Protein AF-A0A9D1TTA1-F1 (afdb_monomer_lite)

Sequence (217 aa):
MSKKSLHRSDCAESFVNSGFMFLYMLIFSVLGFFFMFGNLNPWIELFIGIAFTVPIMILYFHAGGEEGAREFKRLNGITVEQAKTGCKKAPNPFKGIIYVLPYLLLSLLMSALCWAVDNQIFKVFLLVVFMPAAILGQATGLIVYPQEVVYDKGLETEYTVIEGTTSGLNVFIVVAVFAIIACMVFMIAYIRKIRQSKDTFNSFMTEIVMNDKFRNK

pLDDT: mean 76.21, std 14.66, range [31.33, 93.88]

Secondary structure (DSSP, 8-state):
---------HHHHHHHHHHHHHHHHHHHHHHHHHHHTS---HHHHHHHHHHHHHHHHHHHHHHHHHHHHHHHHHH----HHHHTT--SS---TTHHHHHHHHHHHHHHHHHHHHHHH--HHHHHHHHHHTHHHHHHHHHTTS-----EEEEETTTTEEEEE--S---HHHHHHHHHHHHHHHHHHHHHHHHHHHHHHHHHHHHHHHHHHHHHHHHT-

Structure (mmCIF, N/CA/C/O backbone):
data_AF-A0A9D1TTA1-F1
#
_entry.id   AF-A0A9D1TTA1-F1
#
loop_
_atom_site.group_PDB
_atom_site.id
_atom_site.type_symbol
_atom_site.label_atom_id
_atom_site.label_alt_id
_atom_site.label_comp_id
_atom_site.label_asym_id
_atom_site.label_entity_id
_atom_site.label_seq_id
_atom_site.pdbx_PDB_ins_code
_atom_site.Cartn_x
_atom_site.Cartn_y
_atom_site.Cartn_z
_atom_site.occupancy
_atom_site.B_iso_or_equiv
_atom_site.auth_seq_id
_atom_site.auth_comp_id
_atom_site.auth_asym_id
_atom_site.auth_atom_id
_atom_site.pdbx_PDB_model_num
ATOM 1 N N . MET A 1 1 ? -41.343 -3.351 9.876 1.00 31.72 1 MET A N 1
ATOM 2 C CA . MET A 1 1 ? -40.408 -3.856 8.845 1.00 31.72 1 MET A CA 1
ATOM 3 C C . MET A 1 1 ? -39.001 -3.386 9.179 1.00 31.72 1 MET A C 1
ATOM 5 O O . MET A 1 1 ? -38.701 -2.209 9.032 1.00 31.72 1 MET A O 1
ATOM 9 N N . SER A 1 2 ? -38.170 -4.283 9.711 1.00 31.88 2 SER A N 1
ATOM 10 C CA . SER A 1 2 ? -36.759 -4.004 9.990 1.00 31.88 2 SER A CA 1
ATOM 11 C C . SER A 1 2 ? -36.031 -3.809 8.660 1.00 31.88 2 SER A C 1
ATOM 13 O O . SER A 1 2 ? -35.973 -4.739 7.853 1.00 31.88 2 SER A O 1
ATOM 15 N N . LYS A 1 3 ? -35.518 -2.599 8.405 1.00 31.33 3 LYS A N 1
ATOM 16 C CA . LYS A 1 3 ? -34.544 -2.363 7.336 1.00 31.33 3 LYS A CA 1
ATOM 17 C C . LYS A 1 3 ? -33.315 -3.205 7.681 1.00 31.33 3 LYS A C 1
ATOM 19 O O . LYS A 1 3 ? -32.463 -2.758 8.444 1.00 31.33 3 LYS A O 1
ATOM 24 N N . LYS A 1 4 ? -33.238 -4.432 7.156 1.00 33.38 4 LYS A N 1
ATOM 25 C CA . LYS A 1 4 ? -31.983 -5.184 7.094 1.00 33.38 4 LYS A CA 1
ATOM 26 C C . LYS A 1 4 ? -31.020 -4.291 6.322 1.00 33.38 4 LYS A C 1
ATOM 28 O O . LYS A 1 4 ? -31.162 -4.149 5.109 1.00 33.38 4 LYS A O 1
ATOM 33 N N . SER A 1 5 ? -30.100 -3.631 7.024 1.00 37.44 5 SER A N 1
ATOM 34 C CA . SER A 1 5 ? -28.925 -3.071 6.376 1.00 37.44 5 SER A CA 1
ATOM 35 C C . SER A 1 5 ? -28.322 -4.220 5.580 1.00 37.44 5 SER A C 1
ATOM 37 O O . SER A 1 5 ? -28.098 -5.304 6.122 1.00 37.44 5 SER A O 1
ATOM 39 N N . LEU A 1 6 ? -28.197 -4.034 4.267 1.00 38.97 6 LEU A N 1
ATOM 40 C CA . LEU A 1 6 ? -27.612 -5.017 3.368 1.00 38.97 6 LEU A CA 1
ATOM 41 C C . LEU A 1 6 ? -26.125 -5.107 3.739 1.00 38.97 6 LEU A C 1
ATOM 43 O O . LEU A 1 6 ? -25.283 -4.395 3.200 1.00 38.97 6 LEU A O 1
ATOM 47 N N . HIS A 1 7 ? -25.825 -5.860 4.792 1.00 49.78 7 HIS A N 1
ATOM 48 C CA . HIS A 1 7 ? -24.496 -5.918 5.368 1.00 49.78 7 HIS A CA 1
ATOM 49 C C . HIS A 1 7 ? -23.665 -6.817 4.458 1.00 49.78 7 HIS A C 1
ATOM 51 O O . HIS A 1 7 ? -23.928 -8.016 4.356 1.00 49.78 7 HIS A O 1
ATOM 57 N N . ARG A 1 8 ? -22.699 -6.228 3.745 1.00 57.66 8 ARG A N 1
ATOM 58 C CA . ARG A 1 8 ? -21.711 -6.995 2.982 1.00 57.66 8 ARG A CA 1
ATOM 59 C C . ARG A 1 8 ? -20.908 -7.872 3.948 1.00 57.66 8 ARG A C 1
ATOM 61 O O . ARG A 1 8 ? -20.697 -7.494 5.101 1.00 57.66 8 ARG A O 1
ATOM 68 N N . SER A 1 9 ? -20.522 -9.059 3.483 1.00 70.50 9 SER A N 1
ATOM 69 C CA . SER A 1 9 ? -19.646 -9.964 4.227 1.00 70.50 9 SER A CA 1
ATOM 70 C C . SER A 1 9 ? -18.250 -9.351 4.373 1.00 70.50 9 SER A C 1
ATOM 72 O O . SER A 1 9 ? -17.808 -8.616 3.491 1.00 70.50 9 SER A O 1
ATOM 74 N N . ASP A 1 10 ? -17.533 -9.699 5.446 1.00 69.62 10 ASP A N 1
ATOM 75 C CA . ASP A 1 10 ? -16.165 -9.218 5.724 1.00 69.62 10 ASP A CA 1
ATOM 76 C C . ASP A 1 10 ? -15.209 -9.464 4.530 1.00 69.62 10 ASP A C 1
ATOM 78 O O . ASP A 1 10 ? -14.302 -8.678 4.268 1.00 69.62 10 ASP A O 1
ATOM 82 N N . CYS A 1 11 ? -15.465 -10.520 3.748 1.00 73.56 11 CYS A N 1
ATOM 83 C CA . CYS A 1 11 ? -14.758 -10.822 2.502 1.00 73.56 11 CYS A CA 1
ATOM 84 C C . CYS A 1 11 ? -15.067 -9.807 1.385 1.00 73.56 11 CYS A C 1
ATOM 86 O O . CYS A 1 11 ? -14.156 -9.274 0.756 1.00 73.56 11 CYS A O 1
ATOM 88 N N . ALA A 1 12 ? -16.343 -9.483 1.160 1.00 76.62 12 ALA A N 1
ATOM 89 C CA . ALA A 1 12 ? -16.732 -8.503 0.148 1.00 76.62 12 ALA A CA 1
ATOM 90 C C . ALA A 1 12 ? -16.223 -7.090 0.486 1.00 76.62 12 ALA A C 1
ATOM 92 O O . ALA A 1 12 ? -15.853 -6.344 -0.415 1.00 76.62 12 ALA A O 1
ATOM 93 N N . GLU A 1 13 ? -16.173 -6.723 1.769 1.00 78.69 13 GLU A N 1
ATOM 94 C CA . GLU A 1 13 ? -15.603 -5.441 2.212 1.00 78.69 13 GLU A CA 1
ATOM 95 C C . GLU A 1 13 ? -14.084 -5.386 2.005 1.00 78.69 13 GLU A C 1
ATOM 97 O O . GLU A 1 13 ? -13.565 -4.371 1.546 1.00 78.69 13 GLU A O 1
ATOM 102 N N . SER A 1 14 ? -13.380 -6.497 2.233 1.00 79.06 14 SER A N 1
ATOM 103 C CA . SER A 1 14 ? -11.949 -6.618 1.932 1.00 79.06 14 SER A CA 1
ATOM 104 C C . SER A 1 14 ? -11.632 -6.402 0.444 1.00 79.06 14 SER A C 1
ATOM 106 O O . SER A 1 14 ? -10.755 -5.601 0.110 1.00 79.06 14 SER A O 1
ATOM 108 N N . PHE A 1 15 ? -12.396 -7.023 -0.463 1.00 84.44 15 PHE A N 1
ATOM 109 C CA . PHE A 1 15 ? -12.229 -6.805 -1.906 1.00 84.44 15 PHE A CA 1
ATOM 110 C C . PHE A 1 15 ? -12.517 -5.366 -2.328 1.00 84.44 15 PHE A C 1
ATOM 112 O O . PHE A 1 15 ? -11.812 -4.823 -3.175 1.00 84.44 15 PHE A O 1
ATOM 119 N N . VAL A 1 16 ? -13.531 -4.735 -1.736 1.00 84.25 16 VAL A N 1
ATOM 120 C CA . VAL A 1 16 ? -13.884 -3.344 -2.040 1.00 84.25 16 VAL A CA 1
ATOM 121 C C . VAL A 1 16 ? -12.776 -2.394 -1.593 1.00 84.25 16 VAL A C 1
ATOM 123 O O . VAL A 1 16 ? -12.360 -1.549 -2.379 1.00 84.25 16 VAL A O 1
ATOM 126 N N . ASN A 1 17 ? -12.243 -2.566 -0.382 1.00 84.06 17 ASN A N 1
ATOM 127 C CA . ASN A 1 17 ? -11.160 -1.723 0.125 1.00 84.06 17 ASN A CA 1
ATOM 128 C C . ASN A 1 17 ? -9.869 -1.906 -0.666 1.00 84.06 17 ASN A C 1
ATOM 130 O O . ASN A 1 17 ? -9.252 -0.923 -1.071 1.00 84.06 17 ASN A O 1
ATOM 134 N N . SER A 1 18 ? -9.508 -3.149 -0.978 1.00 83.94 18 SER A N 1
ATOM 135 C CA . SER A 1 18 ? -8.372 -3.430 -1.858 1.00 83.94 18 SER A CA 1
ATOM 136 C C . SER A 1 18 ? -8.578 -2.852 -3.266 1.00 83.94 18 SER A C 1
ATOM 138 O O . SER A 1 18 ? -7.644 -2.308 -3.852 1.00 83.94 18 SER A O 1
ATOM 140 N N . GLY A 1 19 ? -9.805 -2.904 -3.792 1.00 87.19 19 GLY A N 1
ATOM 141 C CA . GLY A 1 19 ? -10.175 -2.282 -5.063 1.00 87.19 19 GLY A CA 1
ATOM 142 C C . GLY A 1 19 ? -10.023 -0.761 -5.046 1.00 87.19 19 GLY A C 1
ATOM 143 O O . GLY A 1 19 ? -9.456 -0.201 -5.980 1.00 87.19 19 GLY A O 1
ATOM 144 N N . PHE A 1 20 ? -10.450 -0.090 -3.972 1.00 86.06 20 PHE A N 1
ATOM 145 C CA . PHE A 1 20 ? -10.231 1.349 -3.802 1.00 86.06 20 PHE A CA 1
ATOM 146 C C . PHE A 1 20 ? -8.746 1.703 -3.714 1.00 86.06 20 PHE A C 1
ATOM 148 O O . PHE A 1 20 ? -8.337 2.701 -4.301 1.00 86.06 20 PHE A O 1
ATOM 155 N N . MET A 1 21 ? -7.927 0.879 -3.050 1.00 88.62 21 MET A N 1
ATOM 156 C CA . MET A 1 21 ? -6.479 1.098 -3.017 1.00 88.62 21 MET A CA 1
ATOM 157 C C . MET A 1 21 ? -5.873 1.064 -4.426 1.00 88.62 21 MET A C 1
ATOM 159 O O . MET A 1 21 ? -5.188 2.004 -4.823 1.00 88.62 21 MET A O 1
ATOM 163 N N . PHE A 1 22 ? -6.203 0.050 -5.233 1.00 87.94 22 PHE A N 1
ATOM 164 C CA . PHE A 1 22 ? -5.776 0.007 -6.637 1.00 87.94 22 PHE A CA 1
ATOM 165 C C . PHE A 1 22 ? -6.314 1.178 -7.463 1.00 87.94 22 PHE A C 1
ATOM 167 O O . PHE A 1 22 ? -5.582 1.735 -8.278 1.00 87.94 22 PHE A O 1
ATOM 174 N N . LEU A 1 23 ? -7.570 1.574 -7.251 1.00 89.00 23 LEU A N 1
ATOM 175 C CA . LEU A 1 23 ? -8.180 2.685 -7.975 1.00 89.00 23 LEU A CA 1
ATOM 176 C C . LEU A 1 23 ? -7.449 4.004 -7.704 1.00 89.00 23 LEU A C 1
ATOM 178 O O . LEU A 1 23 ? -7.136 4.727 -8.647 1.00 89.00 23 LEU A O 1
ATOM 182 N N . TYR A 1 24 ? -7.145 4.306 -6.439 1.00 87.06 24 TYR A N 1
ATOM 183 C CA . TYR A 1 24 ? -6.370 5.497 -6.095 1.00 87.06 24 TYR A CA 1
ATOM 184 C C . TYR A 1 24 ? -4.985 5.447 -6.735 1.00 87.06 24 TYR A C 1
ATOM 186 O O . TYR A 1 24 ? -4.576 6.420 -7.363 1.00 87.06 24 TYR A O 1
ATOM 194 N N . MET A 1 25 ? -4.303 4.301 -6.676 1.00 87.88 25 MET A N 1
ATOM 195 C CA . MET A 1 25 ? -3.013 4.131 -7.342 1.00 87.88 25 MET A CA 1
ATOM 196 C C . MET A 1 25 ? -3.092 4.430 -8.847 1.00 87.88 25 MET A C 1
ATOM 198 O O . MET A 1 25 ? -2.256 5.162 -9.374 1.00 87.88 25 MET A O 1
ATOM 202 N N . LEU A 1 26 ? -4.128 3.936 -9.528 1.00 87.12 26 LEU A N 1
ATOM 203 C CA . LEU A 1 26 ? -4.339 4.142 -10.961 1.00 87.12 26 LEU A CA 1
ATOM 204 C C . LEU A 1 26 ? -4.610 5.619 -11.290 1.00 87.12 26 LEU A C 1
ATOM 206 O O . LEU A 1 26 ? -4.000 6.162 -12.208 1.00 87.12 26 LEU A O 1
ATOM 210 N N . ILE A 1 27 ? -5.456 6.301 -10.509 1.00 86.31 27 ILE A N 1
ATOM 211 C CA . ILE A 1 27 ? -5.759 7.732 -10.698 1.00 86.31 27 ILE A CA 1
ATOM 212 C C . ILE A 1 27 ? -4.478 8.573 -10.643 1.00 86.31 27 ILE A C 1
ATOM 214 O O . ILE A 1 27 ? -4.224 9.384 -11.533 1.00 86.31 27 ILE A O 1
ATOM 218 N N . PHE A 1 28 ? -3.647 8.360 -9.622 1.00 83.19 28 PHE A N 1
ATOM 219 C CA . PHE A 1 28 ? -2.387 9.092 -9.487 1.00 83.19 28 PHE A CA 1
ATOM 220 C C . PHE A 1 28 ? -1.328 8.637 -10.496 1.00 83.19 28 PHE A C 1
ATOM 222 O O . PHE A 1 28 ? -0.431 9.409 -10.831 1.00 83.19 28 PHE A O 1
ATOM 229 N N . SER A 1 29 ? -1.461 7.429 -11.042 1.00 83.81 29 SER A N 1
ATOM 230 C CA . SER A 1 29 ? -0.579 6.937 -12.096 1.00 83.81 29 SER A CA 1
ATOM 231 C C . SER A 1 29 ? -0.768 7.642 -13.431 1.00 83.81 29 SER A C 1
ATOM 233 O O . SER A 1 29 ? 0.219 7.982 -14.080 1.00 83.81 29 SER A O 1
ATOM 235 N N . VAL A 1 30 ? -2.011 7.954 -13.805 1.00 78.94 30 VAL A N 1
ATOM 236 C CA . VAL A 1 30 ? -2.296 8.756 -15.008 1.00 78.94 30 VAL A CA 1
ATOM 237 C C . VAL A 1 30 ? -1.645 10.138 -14.913 1.00 78.94 30 VAL A C 1
ATOM 239 O O . VAL A 1 30 ? -1.107 10.640 -15.896 1.00 78.94 30 VAL A O 1
ATOM 242 N N . LEU A 1 31 ? -1.646 10.741 -13.722 1.00 72.38 31 LEU A N 1
ATOM 243 C CA . LEU A 1 31 ? -1.011 12.040 -13.493 1.00 72.38 31 LEU A CA 1
ATOM 244 C C . LEU A 1 31 ? 0.523 11.953 -13.504 1.00 72.38 31 LEU A C 1
ATOM 246 O O . LEU A 1 31 ? 1.185 12.848 -14.024 1.00 72.38 31 LEU A O 1
ATOM 250 N N . GLY A 1 32 ? 1.085 10.875 -12.950 1.00 67.56 32 GLY A N 1
ATOM 251 C CA . GLY A 1 32 ? 2.529 10.647 -12.902 1.00 67.56 32 GLY A CA 1
ATOM 252 C C . GLY A 1 32 ? 3.151 10.303 -14.258 1.00 67.56 32 GLY A C 1
ATOM 253 O O . GLY A 1 32 ? 4.328 10.591 -14.464 1.00 67.56 32 GLY A O 1
ATOM 254 N N . PHE A 1 33 ? 2.375 9.737 -15.193 1.00 70.50 33 PHE A N 1
ATOM 255 C CA . PHE A 1 33 ? 2.843 9.310 -16.518 1.00 70.50 33 PHE A CA 1
ATOM 256 C C . PHE A 1 33 ? 3.605 10.408 -17.279 1.00 70.50 33 PHE A C 1
ATOM 258 O O . PHE A 1 33 ? 4.641 10.138 -17.882 1.00 70.50 33 PHE A O 1
ATOM 265 N N . PHE A 1 34 ? 3.153 11.663 -17.181 1.00 67.69 34 PHE A N 1
ATOM 266 C CA . PHE A 1 34 ? 3.787 12.804 -17.851 1.00 67.69 34 PHE A CA 1
ATOM 267 C C . PHE A 1 34 ? 5.211 13.108 -17.363 1.00 67.69 34 PHE A C 1
ATOM 269 O O . PHE A 1 34 ? 5.992 13.701 -18.101 1.00 67.69 34 PHE A O 1
ATOM 276 N N . PHE A 1 35 ? 5.564 12.709 -16.140 1.00 66.69 35 PHE A N 1
ATOM 277 C CA . PHE A 1 35 ? 6.834 13.080 -15.511 1.00 66.69 35 PHE A CA 1
ATOM 278 C C . PHE A 1 35 ? 7.945 12.035 -15.675 1.00 66.69 35 PHE A C 1
ATOM 280 O O . PHE A 1 35 ? 9.106 12.350 -15.438 1.00 66.69 35 PHE A O 1
ATOM 287 N N . MET A 1 36 ? 7.624 10.813 -16.108 1.00 64.75 36 MET A N 1
ATOM 288 C CA . MET A 1 36 ? 8.593 9.707 -16.218 1.00 64.75 36 MET A CA 1
ATOM 289 C C . MET A 1 36 ? 9.542 9.831 -17.405 1.00 64.75 36 MET A C 1
ATOM 291 O O . MET A 1 36 ? 10.672 9.359 -17.344 1.00 64.75 36 MET A O 1
ATOM 295 N N . PHE A 1 37 ? 9.107 10.486 -18.480 1.00 63.00 37 PHE A N 1
ATOM 296 C CA . PHE A 1 37 ? 9.901 10.587 -19.705 1.00 63.00 37 PHE A CA 1
ATOM 297 C C . PHE A 1 37 ? 10.748 11.859 -19.785 1.00 63.00 37 PHE A C 1
ATOM 299 O O . PHE A 1 37 ? 11.495 12.025 -20.742 1.00 63.00 37 PHE A O 1
ATOM 306 N N . GLY A 1 38 ? 10.665 12.739 -18.783 1.00 64.06 38 GLY A N 1
ATOM 307 C CA . GLY A 1 38 ? 11.287 14.064 -18.817 1.00 64.06 38 GLY A CA 1
ATOM 308 C C . GLY A 1 38 ? 12.802 14.096 -18.603 1.00 64.06 38 GLY A C 1
ATOM 309 O O . GLY A 1 38 ? 13.358 15.189 -18.640 1.00 64.06 38 GLY A O 1
ATOM 310 N N . ASN A 1 39 ? 13.445 12.944 -18.358 1.00 64.62 39 ASN A N 1
ATOM 311 C CA . ASN A 1 39 ? 14.884 12.811 -18.081 1.00 64.62 39 ASN A CA 1
ATOM 312 C C . ASN A 1 39 ? 15.368 13.903 -17.100 1.00 64.62 39 ASN A C 1
ATOM 314 O O . ASN A 1 39 ? 16.261 14.706 -17.383 1.00 64.62 39 ASN A O 1
ATOM 318 N N . LEU A 1 40 ? 14.647 14.018 -15.981 1.00 70.94 40 LEU A N 1
ATOM 319 C CA . LEU A 1 40 ? 14.783 15.124 -15.044 1.00 70.94 40 LEU A CA 1
ATOM 320 C C . LEU A 1 40 ? 15.946 14.856 -14.084 1.00 70.94 40 LEU A C 1
ATOM 322 O O . LEU A 1 40 ? 16.432 13.739 -13.931 1.00 70.94 40 LEU A O 1
ATOM 326 N N . ASN A 1 41 ? 16.399 15.898 -13.388 1.00 80.94 41 ASN A N 1
ATOM 327 C CA . ASN A 1 41 ? 17.364 15.714 -12.309 1.00 80.94 41 ASN A CA 1
ATOM 328 C C . ASN A 1 41 ? 16.781 14.741 -11.252 1.00 80.94 41 ASN A C 1
ATOM 330 O O . ASN A 1 41 ? 15.643 14.965 -10.827 1.00 80.94 41 ASN A O 1
ATOM 334 N N . PRO A 1 42 ? 17.537 13.738 -10.760 1.00 79.50 42 PRO A N 1
ATOM 335 C CA . PRO A 1 42 ? 17.049 12.764 -9.776 1.00 79.50 42 PRO A CA 1
ATOM 336 C C . PRO A 1 42 ? 16.411 13.384 -8.525 1.00 79.50 42 PRO A C 1
ATOM 338 O O . PRO A 1 42 ? 15.456 12.843 -7.973 1.00 79.50 42 PRO A O 1
ATOM 341 N N . TRP A 1 43 ? 16.882 14.557 -8.086 1.00 83.56 43 TRP A N 1
ATOM 342 C CA . TRP A 1 43 ? 16.264 15.283 -6.972 1.00 83.56 43 TRP A CA 1
ATOM 343 C C . TRP A 1 43 ? 14.858 15.784 -7.308 1.00 83.56 43 TRP A C 1
ATOM 345 O O . TRP A 1 43 ? 13.966 15.728 -6.465 1.00 83.56 43 TRP A O 1
ATOM 355 N N . ILE A 1 44 ? 14.645 16.249 -8.539 1.00 83.75 44 ILE A N 1
ATOM 356 C CA . ILE A 1 44 ? 13.336 16.691 -9.031 1.00 83.75 44 ILE A CA 1
ATOM 357 C C . ILE A 1 44 ? 12.401 15.484 -9.144 1.00 83.75 44 ILE A C 1
ATOM 359 O O . ILE A 1 44 ? 11.271 15.549 -8.666 1.00 83.75 44 ILE A O 1
ATOM 363 N N . GLU A 1 45 ? 12.884 14.366 -9.689 1.00 82.88 45 GLU A N 1
ATOM 364 C CA . GLU A 1 45 ? 12.127 13.109 -9.755 1.00 82.88 45 GLU A CA 1
ATOM 365 C C . GLU A 1 45 ? 11.730 12.614 -8.360 1.00 82.88 45 GLU A C 1
ATOM 367 O O . GLU A 1 45 ? 10.587 12.209 -8.154 1.00 82.88 45 GLU A O 1
ATOM 372 N N . LEU A 1 46 ? 12.623 12.729 -7.370 1.00 85.12 46 LEU A N 1
ATOM 373 C CA . LEU A 1 46 ? 12.323 12.390 -5.981 1.00 85.12 46 LEU A CA 1
ATOM 374 C C . LEU A 1 46 ? 11.198 13.264 -5.414 1.00 85.12 46 LEU A C 1
ATOM 376 O O . LEU A 1 46 ? 10.246 12.738 -4.836 1.00 85.12 46 LEU A O 1
ATOM 380 N N . PHE A 1 47 ? 11.278 14.588 -5.586 1.00 87.62 47 PHE A N 1
ATOM 381 C CA . PHE A 1 47 ? 10.230 15.504 -5.125 1.00 87.62 47 PHE A CA 1
ATOM 382 C C . PHE A 1 47 ? 8.885 15.208 -5.785 1.00 87.62 47 PHE A C 1
ATOM 384 O O . PHE A 1 47 ? 7.862 15.190 -5.101 1.00 87.62 47 PHE A O 1
ATOM 391 N N . ILE A 1 48 ? 8.887 14.925 -7.087 1.00 86.56 48 ILE A N 1
ATOM 392 C CA . ILE A 1 48 ? 7.694 14.534 -7.840 1.00 86.56 48 ILE A CA 1
ATOM 393 C C . ILE A 1 48 ? 7.135 13.211 -7.300 1.00 86.56 48 ILE A C 1
ATOM 395 O O . ILE A 1 48 ? 5.952 13.130 -6.966 1.00 86.56 48 ILE A O 1
ATOM 399 N N . GLY A 1 49 ? 7.977 12.189 -7.138 1.00 85.06 49 GLY A N 1
ATOM 400 C CA . GLY A 1 49 ? 7.582 10.888 -6.599 1.00 85.06 49 GLY A CA 1
ATOM 401 C C . GLY A 1 49 ? 6.966 10.997 -5.202 1.00 85.06 49 GLY A C 1
ATOM 402 O O . GLY A 1 49 ? 5.939 10.373 -4.923 1.00 85.06 49 GLY A O 1
ATOM 403 N N . ILE A 1 50 ? 7.525 11.852 -4.340 1.00 88.50 50 ILE A N 1
ATOM 404 C CA . ILE A 1 50 ? 6.959 12.162 -3.020 1.00 88.50 50 ILE A CA 1
ATOM 405 C C . ILE A 1 50 ? 5.620 12.897 -3.163 1.00 88.50 50 ILE A C 1
ATOM 407 O O . ILE A 1 50 ? 4.649 12.509 -2.514 1.00 88.50 50 ILE A O 1
ATOM 411 N N . ALA A 1 51 ? 5.535 13.912 -4.026 1.00 87.88 51 ALA A N 1
ATOM 412 C CA . ALA A 1 51 ? 4.317 14.692 -4.244 1.00 87.88 51 ALA A CA 1
ATOM 413 C C . ALA A 1 51 ? 3.140 13.838 -4.745 1.00 87.88 51 ALA A C 1
ATOM 415 O O . ALA A 1 51 ? 1.999 14.112 -4.384 1.00 87.88 51 ALA A O 1
ATOM 416 N N . PHE A 1 52 ? 3.409 12.775 -5.508 1.00 86.50 52 PHE A N 1
ATOM 417 C CA . PHE A 1 52 ? 2.397 11.804 -5.934 1.00 86.50 52 PHE A CA 1
ATOM 418 C C . PHE A 1 52 ? 2.101 10.734 -4.878 1.00 86.50 52 PHE A C 1
ATOM 420 O O . PHE A 1 52 ? 0.952 10.323 -4.717 1.00 86.50 52 PHE A O 1
ATOM 427 N N . THR A 1 53 ? 3.108 10.300 -4.121 1.00 89.00 53 THR A N 1
ATOM 428 C CA . THR A 1 53 ? 2.942 9.250 -3.106 1.00 89.00 53 THR A CA 1
ATOM 429 C C . THR A 1 53 ? 2.206 9.751 -1.863 1.00 89.00 53 THR A C 1
ATOM 431 O O . THR A 1 53 ? 1.370 9.037 -1.312 1.00 89.00 53 THR A O 1
ATOM 434 N N . VAL A 1 54 ? 2.471 10.979 -1.410 1.00 90.50 54 VAL A N 1
ATOM 435 C CA . VAL A 1 54 ? 1.890 11.528 -0.172 1.00 90.50 54 VAL A CA 1
ATOM 436 C C . VAL A 1 54 ? 0.352 11.574 -0.205 1.00 90.50 54 VAL A C 1
ATOM 438 O O . VAL A 1 54 ? -0.258 11.048 0.730 1.00 90.50 54 VAL A O 1
ATOM 441 N N . PRO A 1 55 ? -0.312 12.112 -1.247 1.00 90.31 55 PRO A N 1
ATOM 442 C CA . PRO A 1 55 ? -1.772 12.101 -1.342 1.00 90.31 55 PRO A CA 1
ATOM 443 C C . PRO A 1 55 ? -2.371 10.692 -1.289 1.00 90.31 55 PRO A C 1
ATOM 445 O O . PRO A 1 55 ? -3.377 10.476 -0.615 1.00 90.31 55 PRO A O 1
ATOM 448 N N . ILE A 1 56 ? -1.729 9.715 -1.936 1.00 90.69 56 ILE A N 1
A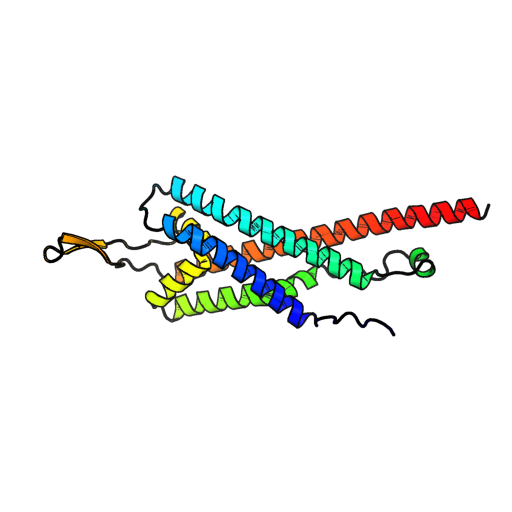TOM 449 C CA . ILE A 1 56 ? -2.161 8.311 -1.916 1.00 90.69 56 ILE A CA 1
ATOM 450 C C . ILE A 1 56 ? -2.094 7.754 -0.494 1.00 90.69 56 ILE A C 1
ATOM 452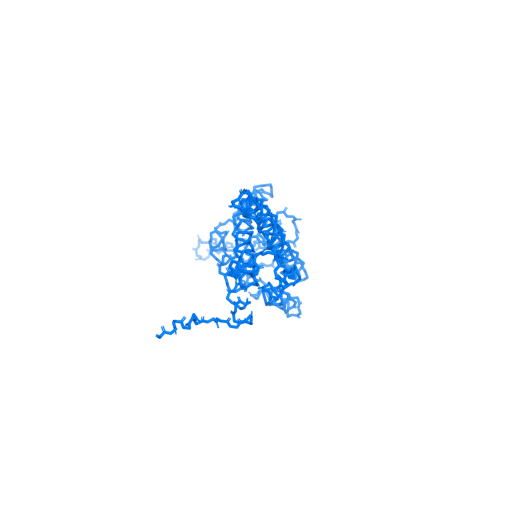 O O . ILE A 1 56 ? -3.054 7.154 -0.012 1.00 90.69 56 ILE A O 1
ATOM 456 N N . MET A 1 57 ? -0.988 8.002 0.210 1.00 93.25 57 MET A N 1
ATOM 457 C CA . MET A 1 57 ? -0.828 7.558 1.595 1.00 93.25 57 MET A CA 1
ATOM 458 C C . MET A 1 57 ? -1.854 8.216 2.525 1.00 93.25 57 MET A C 1
ATOM 460 O O . MET A 1 57 ? -2.376 7.553 3.419 1.00 93.25 57 MET A O 1
ATOM 464 N N . ILE A 1 58 ? -2.209 9.484 2.292 1.00 91.19 58 ILE A N 1
ATOM 465 C CA . ILE A 1 58 ? -3.282 10.172 3.026 1.00 91.19 58 ILE A CA 1
ATOM 466 C C . ILE A 1 58 ? -4.636 9.493 2.777 1.00 91.19 58 ILE A C 1
ATOM 468 O O . ILE A 1 58 ? -5.368 9.232 3.732 1.00 91.19 58 ILE A O 1
ATOM 472 N N . LEU A 1 59 ? -4.962 9.150 1.528 1.00 91.94 59 LEU A N 1
ATOM 473 C CA . LEU A 1 59 ? -6.202 8.436 1.200 1.00 91.94 59 LEU A CA 1
ATOM 474 C C . LEU A 1 59 ? -6.258 7.054 1.863 1.00 91.94 59 LEU A C 1
ATOM 476 O O . LEU A 1 59 ? -7.285 6.690 2.435 1.00 91.94 59 LEU A O 1
ATOM 480 N N . TYR A 1 60 ? -5.151 6.308 1.862 1.00 92.00 60 TYR A N 1
ATOM 481 C CA . TYR A 1 60 ? -5.067 5.011 2.544 1.00 92.00 60 TYR A CA 1
ATOM 482 C C . TYR A 1 60 ? -5.198 5.147 4.060 1.00 92.00 60 TYR A C 1
ATOM 484 O O . TYR A 1 60 ? -5.862 4.332 4.702 1.00 92.00 60 TYR A O 1
ATOM 492 N N . PHE A 1 61 ? -4.613 6.198 4.636 1.00 90.56 61 PHE A N 1
ATOM 493 C CA . PHE A 1 61 ? -4.768 6.513 6.049 1.00 90.56 61 PHE A CA 1
ATOM 494 C C . PHE A 1 61 ? -6.233 6.825 6.392 1.00 90.56 61 PHE A C 1
ATOM 496 O O . PHE A 1 61 ? -6.772 6.290 7.360 1.00 90.56 61 PHE A O 1
ATOM 503 N N . HIS A 1 62 ? -6.918 7.640 5.586 1.00 88.56 62 HIS A N 1
ATOM 504 C CA . HIS A 1 62 ? -8.338 7.928 5.792 1.00 88.56 62 HIS A CA 1
ATOM 505 C C . HIS A 1 62 ? -9.207 6.673 5.680 1.00 88.56 62 HIS A C 1
ATOM 507 O O . HIS A 1 62 ? -9.984 6.405 6.598 1.00 88.56 62 HIS A O 1
ATOM 513 N N . ALA A 1 63 ? -9.013 5.864 4.635 1.00 87.75 63 ALA A N 1
ATOM 514 C CA . ALA A 1 63 ? -9.738 4.609 4.448 1.00 87.75 63 ALA A CA 1
ATOM 515 C C . ALA A 1 63 ? -9.543 3.646 5.636 1.00 87.75 63 ALA A C 1
ATOM 517 O O . ALA A 1 63 ? -10.511 3.106 6.172 1.00 87.75 63 ALA A O 1
ATOM 518 N N . GLY A 1 64 ? -8.304 3.491 6.121 1.00 84.31 64 GLY A N 1
ATOM 519 C CA . GLY A 1 64 ? -8.013 2.667 7.298 1.00 84.31 64 GLY A CA 1
ATOM 520 C C . GLY A 1 64 ? -8.702 3.180 8.562 1.00 84.31 64 GLY A C 1
ATOM 521 O O . GLY A 1 64 ? -9.259 2.401 9.339 1.00 84.31 64 GLY A O 1
ATOM 522 N N . GLY A 1 65 ? -8.723 4.501 8.752 1.00 84.50 65 GLY A N 1
ATOM 523 C CA . GLY A 1 65 ? -9.436 5.138 9.854 1.00 84.50 65 GLY A CA 1
ATOM 524 C C . GLY A 1 65 ? -10.949 4.899 9.807 1.00 84.50 65 GLY A C 1
ATOM 525 O O . GLY A 1 65 ? -11.540 4.549 10.828 1.00 84.50 65 GLY A O 1
ATOM 526 N N . GLU A 1 66 ? -11.585 5.057 8.647 1.00 85.50 66 GLU A N 1
ATOM 527 C CA . GLU A 1 66 ? -13.029 4.840 8.485 1.00 85.50 66 GLU A CA 1
ATOM 528 C C . GLU A 1 66 ? -13.437 3.402 8.812 1.00 85.50 66 GLU A C 1
ATOM 530 O O . GLU A 1 66 ? -14.388 3.185 9.570 1.00 85.50 66 GLU A O 1
ATOM 535 N N . GLU A 1 67 ? -12.666 2.420 8.348 1.00 83.44 67 GLU A N 1
ATOM 536 C CA . GLU A 1 67 ? -12.918 1.011 8.659 1.00 83.44 67 GLU A CA 1
ATOM 537 C C . GLU A 1 67 ? -12.717 0.685 10.140 1.00 83.44 67 GLU A C 1
ATOM 539 O O . GLU A 1 67 ? -13.497 -0.064 10.738 1.00 83.44 67 GLU A O 1
ATOM 544 N N . GLY A 1 68 ? -11.722 1.305 10.780 1.00 80.31 68 GLY A N 1
ATOM 545 C CA . GLY A 1 68 ? -11.522 1.191 12.225 1.00 80.31 68 GLY A CA 1
ATOM 546 C C . GLY A 1 68 ? -12.730 1.703 13.017 1.00 80.31 68 GLY A C 1
ATOM 547 O O . GLY A 1 68 ? -13.190 1.048 13.957 1.00 80.31 68 GLY A O 1
ATOM 548 N N . ALA A 1 69 ? -13.296 2.845 12.610 1.00 79.12 69 ALA A N 1
ATOM 549 C CA . ALA A 1 69 ? -14.504 3.399 13.223 1.00 79.12 69 ALA A CA 1
ATOM 550 C C . ALA A 1 69 ? -15.739 2.515 12.978 1.00 79.12 69 ALA A C 1
ATOM 552 O O . ALA A 1 69 ? -16.568 2.323 13.876 1.00 79.12 69 ALA A O 1
ATOM 553 N N . ARG A 1 70 ? -15.862 1.956 11.771 1.00 79.88 70 ARG A N 1
ATOM 554 C CA . ARG A 1 70 ? -16.983 1.104 11.371 1.00 79.88 70 ARG A CA 1
ATOM 555 C C . ARG A 1 70 ? -17.008 -0.213 12.142 1.00 79.88 70 ARG A C 1
ATOM 557 O O . ARG A 1 70 ? -18.062 -0.584 12.664 1.00 79.88 70 ARG A O 1
ATOM 564 N N . GLU A 1 71 ? -15.860 -0.872 12.295 1.00 78.00 71 GLU A N 1
ATOM 565 C CA . GLU A 1 71 ? -15.734 -2.099 13.092 1.00 78.00 71 GLU A CA 1
ATOM 566 C C . GLU A 1 71 ? -16.060 -1.834 14.570 1.00 78.00 71 GLU A C 1
ATOM 568 O O . GLU A 1 71 ? -16.803 -2.600 15.189 1.00 78.00 71 GLU A O 1
ATOM 573 N N . PHE A 1 72 ? -15.581 -0.717 15.132 1.00 74.75 72 PHE A N 1
ATOM 574 C CA . PHE A 1 72 ? -15.913 -0.336 16.507 1.00 74.75 72 PHE A CA 1
ATOM 575 C C . PHE A 1 72 ? -17.429 -0.174 16.700 1.00 74.75 72 PHE A C 1
ATOM 577 O O . PHE A 1 72 ? -18.000 -0.735 17.639 1.00 74.75 72 PHE A O 1
ATOM 584 N N . LYS A 1 73 ? -18.096 0.539 15.782 1.00 75.88 73 LYS A N 1
ATOM 585 C CA . LYS A 1 73 ? -19.554 0.736 15.805 1.00 75.88 73 LYS A CA 1
ATOM 586 C C . LYS A 1 73 ? -20.319 -0.583 15.657 1.00 75.88 73 LYS A C 1
ATOM 588 O O . LYS A 1 73 ? -21.343 -0.764 16.311 1.00 75.88 73 LYS A O 1
ATOM 593 N N . ARG A 1 74 ? -19.824 -1.511 14.832 1.00 75.38 74 ARG A N 1
ATOM 594 C CA . ARG A 1 74 ? -20.413 -2.847 14.644 1.00 75.38 74 ARG A CA 1
ATOM 595 C C . ARG A 1 74 ? -20.376 -3.679 15.924 1.00 75.38 74 ARG A C 1
ATOM 597 O O . ARG A 1 74 ? -21.346 -4.360 16.241 1.00 75.38 74 ARG A O 1
ATOM 604 N N . LEU A 1 75 ? -19.260 -3.640 16.648 1.00 74.56 75 LEU A N 1
ATOM 605 C CA . LEU A 1 75 ? -19.048 -4.459 17.843 1.00 74.56 75 LEU A CA 1
ATOM 606 C C . LEU A 1 75 ? -19.720 -3.885 19.095 1.00 74.56 75 LEU A C 1
ATOM 608 O O . LEU A 1 75 ? -20.204 -4.647 19.932 1.00 74.56 75 LEU A O 1
ATOM 612 N N . ASN A 1 76 ? -19.761 -2.557 19.210 1.00 69.00 76 ASN A N 1
ATOM 613 C CA . ASN A 1 76 ? -20.212 -1.844 20.404 1.00 69.00 76 ASN A CA 1
ATOM 614 C C . ASN A 1 76 ? -21.481 -1.009 20.154 1.00 69.00 76 ASN A C 1
ATOM 616 O O . ASN A 1 76 ? -21.689 0.005 20.809 1.00 69.00 76 ASN A O 1
ATOM 620 N N . GLY A 1 77 ? -22.355 -1.400 19.225 1.00 61.38 77 GLY A N 1
ATOM 621 C CA . GLY A 1 77 ? -23.693 -0.807 19.108 1.00 61.38 77 GLY A CA 1
ATOM 622 C C . GLY A 1 77 ? -24.564 -1.201 20.307 1.00 61.38 77 GLY A C 1
ATOM 623 O O . GLY A 1 77 ? -25.244 -2.224 20.242 1.00 61.38 77 GLY A O 1
ATOM 624 N N . ILE A 1 78 ? -24.492 -0.449 21.414 1.00 57.66 78 ILE A N 1
ATOM 625 C CA . ILE A 1 78 ? -25.083 -0.842 22.706 1.00 57.66 78 ILE A CA 1
ATOM 626 C C . ILE A 1 78 ? -26.318 -0.023 23.118 1.00 57.66 78 ILE A C 1
ATOM 628 O O . ILE A 1 78 ? -26.414 1.166 22.828 1.00 57.66 78 ILE A O 1
ATOM 632 N N . THR A 1 79 ? -27.250 -0.678 23.825 1.00 51.28 79 THR A N 1
ATOM 633 C CA . THR A 1 79 ? -28.400 -0.074 24.528 1.00 51.28 79 THR A CA 1
ATOM 634 C C . THR A 1 79 ? -28.028 0.331 25.968 1.00 51.28 79 THR A C 1
ATOM 636 O O . THR A 1 79 ? -27.039 -0.154 26.517 1.00 51.28 79 THR A O 1
ATOM 639 N N . VAL A 1 80 ? -28.822 1.210 26.599 1.00 48.78 80 VAL A N 1
ATOM 640 C CA . VAL A 1 80 ? -28.536 1.869 27.901 1.00 48.78 80 VAL A CA 1
ATOM 641 C C . VAL A 1 80 ? -28.187 0.897 29.043 1.00 48.78 80 VAL A C 1
ATOM 643 O O . VAL A 1 80 ? -27.316 1.183 29.860 1.00 48.78 80 VAL A O 1
ATOM 646 N N . GLU A 1 81 ? -28.801 -0.284 29.093 1.00 52.72 81 GLU A N 1
ATOM 647 C CA . GLU A 1 81 ? -28.550 -1.285 30.146 1.00 52.72 81 GLU A CA 1
ATOM 648 C C . GLU A 1 81 ? -27.162 -1.929 30.037 1.00 52.72 81 GLU A C 1
ATOM 650 O O . GLU A 1 81 ? -26.500 -2.202 31.035 1.00 52.72 81 GLU A O 1
ATOM 655 N N . GLN A 1 82 ? -26.685 -2.120 28.811 1.00 54.81 82 GLN A N 1
ATOM 656 C CA . GLN A 1 82 ? -25.391 -2.736 28.502 1.00 54.81 82 GLN A CA 1
ATOM 657 C C . GLN A 1 82 ? -24.241 -1.723 28.563 1.00 54.81 82 GLN A C 1
ATOM 659 O O . GLN A 1 82 ? -23.064 -2.076 28.536 1.00 54.81 82 GLN A O 1
ATOM 664 N N . ALA A 1 83 ? -24.592 -0.450 28.674 1.00 52.81 83 ALA A N 1
ATOM 665 C CA . ALA A 1 83 ? -23.678 0.645 28.892 1.00 52.81 83 ALA A CA 1
ATOM 666 C C . ALA A 1 83 ? -23.005 0.512 30.283 1.00 52.81 83 ALA A C 1
ATOM 668 O O . ALA A 1 83 ? -21.798 0.723 30.420 1.00 52.81 83 ALA A O 1
ATOM 669 N N . LYS A 1 84 ? -23.738 0.027 31.300 1.00 55.16 84 LYS A N 1
ATOM 670 C CA . LYS A 1 84 ? -23.225 -0.190 32.669 1.00 55.16 84 LYS A CA 1
ATOM 671 C C . LYS A 1 84 ? -22.030 -1.157 32.748 1.00 55.16 84 LYS A C 1
ATOM 673 O O . LYS A 1 84 ? -21.300 -1.126 33.732 1.00 55.16 84 LYS A O 1
ATOM 678 N N . THR A 1 85 ? -21.805 -1.979 31.720 1.00 56.94 85 THR A N 1
ATOM 679 C CA . THR A 1 85 ? -20.706 -2.959 31.652 1.00 56.94 85 THR A CA 1
ATOM 680 C C . THR A 1 85 ? -19.476 -2.500 30.851 1.00 56.94 85 THR A C 1
ATOM 682 O O . THR A 1 85 ? -18.508 -3.249 30.761 1.00 56.94 85 THR A O 1
ATOM 685 N N . GLY A 1 86 ? -19.469 -1.288 30.280 1.00 56.88 86 GLY A N 1
ATOM 686 C CA . GLY A 1 86 ? -18.377 -0.817 29.410 1.00 56.88 86 GLY A CA 1
ATOM 687 C C . GLY A 1 86 ? -18.407 -1.433 27.999 1.00 56.88 86 GLY A C 1
ATOM 688 O O . GLY A 1 86 ? -19.428 -1.971 27.572 1.00 56.88 86 GLY A O 1
ATOM 689 N N . CYS A 1 87 ? -17.311 -1.316 27.230 1.00 59.09 87 CYS A N 1
ATOM 690 C CA . CYS A 1 87 ? -17.223 -1.890 25.874 1.00 59.09 87 CYS A CA 1
ATOM 691 C C . CYS A 1 87 ? -17.558 -3.392 25.886 1.00 59.09 87 CYS A C 1
ATOM 693 O O . CYS A 1 87 ? -16.882 -4.170 26.557 1.00 59.09 87 CYS A O 1
ATOM 695 N N . LYS A 1 88 ? -18.544 -3.815 25.083 1.00 58.06 88 LYS A N 1
ATOM 696 C CA . LYS A 1 88 ? -18.990 -5.217 25.008 1.00 58.06 88 LYS A CA 1
ATOM 697 C C . LYS A 1 88 ? -17.928 -6.165 24.460 1.00 58.06 88 LYS A C 1
ATOM 699 O O . LYS A 1 88 ? -17.842 -7.308 24.903 1.00 58.06 88 LYS A O 1
ATOM 704 N N . LYS A 1 89 ? -17.175 -5.731 23.444 1.00 63.47 89 LYS A N 1
ATOM 705 C CA . LYS A 1 89 ? -16.119 -6.529 22.804 1.00 63.47 89 LYS A CA 1
ATOM 706 C C . LYS A 1 89 ? -14.935 -5.643 22.443 1.00 63.47 89 LYS A C 1
ATOM 708 O O . LYS A 1 89 ? -15.101 -4.591 21.827 1.00 63.47 89 LYS A O 1
ATOM 713 N N . ALA A 1 90 ? -13.734 -6.093 22.799 1.00 62.00 90 ALA A N 1
ATOM 714 C CA . ALA A 1 90 ? -12.500 -5.475 22.337 1.00 62.00 90 ALA A CA 1
ATOM 715 C C . ALA A 1 90 ? -12.374 -5.688 20.814 1.00 62.00 90 ALA A C 1
ATOM 717 O O . ALA A 1 90 ? -12.372 -6.841 20.372 1.00 62.00 90 ALA A O 1
ATOM 718 N N . PRO A 1 91 ? -12.290 -4.620 19.999 1.00 67.00 91 PRO A N 1
ATOM 719 C CA . PRO A 1 91 ? -12.050 -4.762 18.568 1.00 67.00 91 PRO A CA 1
ATOM 720 C C . PRO A 1 91 ? -10.684 -5.405 18.337 1.00 67.00 91 PRO A C 1
ATOM 722 O O . PRO A 1 91 ? -9.701 -5.010 18.966 1.00 67.00 91 PRO A O 1
ATOM 725 N N . ASN A 1 92 ? -10.618 -6.394 17.445 1.00 74.31 92 ASN A N 1
ATOM 726 C CA . ASN A 1 92 ? -9.362 -7.065 17.133 1.00 74.31 92 ASN A CA 1
ATOM 727 C C . ASN A 1 92 ? -8.529 -6.193 16.169 1.00 74.31 92 ASN A C 1
ATOM 729 O O . ASN A 1 92 ? -8.941 -6.023 15.020 1.00 74.31 92 ASN A O 1
ATOM 733 N N . PRO A 1 93 ? -7.352 -5.679 16.579 1.00 72.44 93 PRO A N 1
ATOM 734 C CA . PRO A 1 93 ? -6.515 -4.837 15.721 1.00 72.44 93 PRO A CA 1
ATOM 735 C C . PRO A 1 93 ? -5.989 -5.578 14.483 1.00 72.44 93 PRO A C 1
ATOM 737 O O . PRO A 1 93 ? -5.724 -4.948 13.464 1.00 72.44 93 PRO A O 1
ATOM 740 N N . PHE A 1 94 ? -5.883 -6.910 14.535 1.00 76.75 94 PHE A N 1
ATOM 741 C CA . PHE A 1 94 ? -5.386 -7.726 13.424 1.00 76.75 94 PHE A CA 1
ATOM 742 C C . PHE A 1 94 ? -6.408 -7.919 12.307 1.00 76.75 94 PHE A C 1
ATOM 744 O O . PHE A 1 94 ? -6.038 -8.299 11.200 1.00 76.75 94 PHE A O 1
ATOM 751 N N . LYS A 1 95 ? -7.688 -7.612 12.551 1.00 79.25 95 LYS A N 1
ATOM 752 C CA . LYS A 1 95 ? -8.716 -7.705 11.512 1.00 79.25 95 LYS A CA 1
ATOM 753 C C . LYS A 1 95 ? -8.470 -6.714 10.369 1.00 79.25 95 LYS A C 1
ATOM 755 O O . LYS A 1 95 ? -8.831 -7.003 9.234 1.00 79.25 95 LYS A O 1
ATOM 760 N N . GLY A 1 96 ? -7.764 -5.614 10.648 1.00 78.12 96 GLY A N 1
ATOM 761 C CA . GLY A 1 96 ? -7.276 -4.675 9.637 1.00 78.12 96 GLY A CA 1
ATOM 762 C C . GLY A 1 96 ? -6.492 -5.353 8.507 1.00 78.12 96 GLY A C 1
ATOM 763 O O . GLY A 1 96 ? -6.643 -4.973 7.350 1.00 78.12 96 GLY A O 1
ATOM 764 N N . ILE A 1 97 ? -5.727 -6.410 8.824 1.00 85.25 97 ILE A N 1
ATOM 765 C CA . ILE A 1 97 ? -4.908 -7.145 7.848 1.00 85.25 97 ILE A CA 1
ATOM 766 C C . ILE A 1 97 ? -5.796 -7.761 6.771 1.00 85.25 97 ILE A C 1
ATOM 768 O O . ILE A 1 97 ? -5.453 -7.717 5.596 1.00 85.25 97 ILE A O 1
ATOM 772 N N . ILE A 1 98 ? -6.966 -8.279 7.154 1.00 86.19 98 ILE A N 1
ATOM 773 C CA . ILE A 1 98 ? -7.897 -8.920 6.222 1.00 86.19 98 ILE A CA 1
ATOM 774 C C . ILE A 1 98 ? -8.351 -7.927 5.147 1.00 86.19 98 ILE A C 1
ATOM 776 O O . ILE A 1 98 ? -8.508 -8.330 4.001 1.00 86.19 98 ILE A O 1
ATOM 780 N N . TYR A 1 99 ? -8.512 -6.639 5.471 1.00 83.06 99 TYR A N 1
ATOM 781 C CA . TYR A 1 99 ? -8.974 -5.626 4.513 1.00 83.06 99 TYR A CA 1
ATOM 782 C C . TYR A 1 99 ? -7.918 -5.225 3.474 1.00 83.06 99 TYR A C 1
ATOM 784 O O . TYR A 1 99 ? -8.283 -4.835 2.367 1.00 83.06 99 TYR A O 1
ATOM 792 N N . VAL A 1 100 ? -6.629 -5.351 3.806 1.00 87.62 100 VAL A N 1
ATOM 793 C CA . VAL A 1 100 ? -5.508 -5.003 2.909 1.00 87.62 100 VAL A CA 1
ATOM 794 C C . VAL A 1 100 ? -4.856 -6.220 2.251 1.00 87.62 100 VAL A C 1
ATOM 796 O O . VAL A 1 100 ? -4.052 -6.077 1.330 1.00 87.62 100 VAL A O 1
ATOM 799 N N . LEU A 1 101 ? -5.192 -7.428 2.710 1.00 89.19 101 LEU A N 1
ATOM 800 C CA . LEU A 1 101 ? -4.573 -8.667 2.251 1.00 89.19 101 LEU A CA 1
ATOM 801 C C . LEU A 1 101 ? -4.722 -8.893 0.735 1.00 89.19 101 LEU A C 1
ATOM 803 O O . LEU A 1 101 ? -3.707 -9.205 0.113 1.00 89.19 101 LEU A O 1
ATOM 807 N N . PRO A 1 102 ? -5.902 -8.708 0.103 1.00 91.31 102 PRO A N 1
ATOM 808 C CA . PRO A 1 102 ? -6.017 -8.883 -1.344 1.00 91.31 102 PRO A CA 1
ATOM 809 C C . PRO A 1 102 ? -5.137 -7.904 -2.129 1.00 91.31 102 PRO A C 1
ATOM 811 O O . PRO A 1 102 ? -4.487 -8.319 -3.084 1.00 91.31 102 PRO A O 1
ATOM 814 N N . TYR A 1 103 ? -5.057 -6.636 -1.707 1.00 91.44 103 TYR A N 1
ATOM 815 C CA . TYR A 1 103 ? -4.167 -5.645 -2.319 1.00 91.44 103 TYR A CA 1
ATOM 816 C C . TYR A 1 103 ? -2.698 -6.070 -2.240 1.00 91.44 103 TYR A C 1
ATOM 818 O O . TYR A 1 103 ? -1.997 -6.068 -3.254 1.00 91.44 103 TYR A O 1
ATOM 826 N N . LEU A 1 104 ? -2.240 -6.490 -1.056 1.00 92.94 104 LEU A N 1
ATOM 827 C CA . LEU A 1 104 ? -0.864 -6.935 -0.853 1.00 92.94 104 LEU A CA 1
ATOM 828 C C . LEU A 1 104 ? -0.543 -8.173 -1.698 1.00 92.94 104 LEU A C 1
ATOM 830 O O . LEU A 1 104 ? 0.447 -8.179 -2.425 1.00 92.94 104 LEU A O 1
ATOM 834 N N . LEU A 1 105 ? -1.388 -9.205 -1.625 1.00 93.19 105 LEU A N 1
ATOM 835 C CA . LEU A 1 105 ? -1.176 -10.460 -2.345 1.00 93.19 105 LEU A CA 1
ATOM 836 C C . LEU A 1 105 ? -1.169 -10.249 -3.856 1.00 93.19 105 LEU A C 1
ATOM 838 O O . LEU A 1 105 ? -0.292 -10.779 -4.529 1.00 93.19 105 LEU A O 1
ATOM 842 N N . LEU A 1 106 ? -2.107 -9.462 -4.387 1.00 92.12 106 LEU A N 1
ATOM 843 C CA . LEU A 1 106 ? -2.178 -9.210 -5.822 1.00 92.12 106 LEU A CA 1
ATOM 844 C C . LEU A 1 106 ? -0.980 -8.379 -6.299 1.00 92.12 106 LEU A C 1
ATOM 846 O O . LEU A 1 106 ? -0.400 -8.698 -7.331 1.00 92.12 106 LEU A O 1
ATOM 850 N N . SER A 1 107 ? -0.554 -7.377 -5.523 1.00 92.38 107 SER A N 1
ATOM 851 C CA . SER A 1 107 ? 0.633 -6.573 -5.848 1.00 92.38 107 SER A CA 1
ATOM 852 C C . SER A 1 107 ? 1.903 -7.427 -5.883 1.00 92.38 107 SER A C 1
ATOM 854 O O . SER A 1 107 ? 2.670 -7.342 -6.839 1.00 92.38 107 SER A O 1
ATOM 856 N N . LEU A 1 108 ? 2.097 -8.288 -4.877 1.00 93.38 108 LEU A N 1
ATOM 857 C CA . LEU A 1 108 ? 3.246 -9.194 -4.801 1.00 93.38 108 LEU A CA 1
ATOM 858 C C . LEU A 1 108 ? 3.208 -10.280 -5.878 1.00 93.38 108 LEU A C 1
ATOM 860 O O . LEU A 1 108 ? 4.247 -10.636 -6.420 1.00 93.38 108 LEU A O 1
ATOM 864 N N . LEU A 1 109 ? 2.026 -10.808 -6.202 1.00 93.25 109 LEU A N 1
ATOM 865 C CA . LEU A 1 109 ? 1.878 -11.823 -7.241 1.00 93.25 109 LEU A CA 1
ATOM 866 C C . LEU A 1 109 ? 2.186 -11.237 -8.619 1.00 93.25 109 LEU A C 1
ATOM 868 O O . LEU A 1 109 ? 2.947 -11.834 -9.375 1.00 93.25 109 LEU A O 1
ATOM 872 N N . MET A 1 110 ? 1.657 -10.050 -8.929 1.00 89.38 11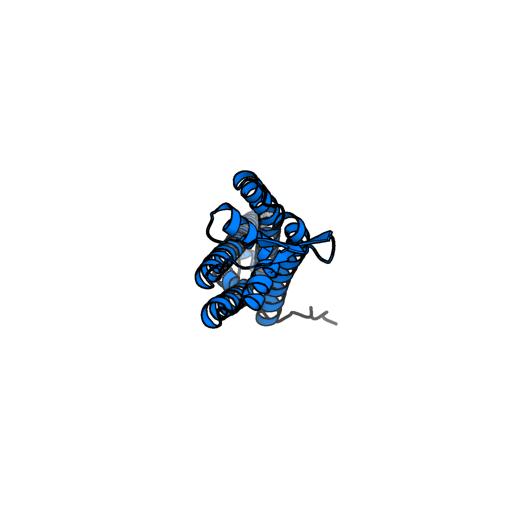0 MET A N 1
ATOM 873 C CA . MET A 1 110 ? 1.938 -9.364 -10.193 1.00 89.38 110 MET A CA 1
ATOM 874 C C . MET A 1 110 ? 3.417 -8.994 -10.318 1.00 89.38 110 MET A C 1
ATOM 876 O O . MET A 1 110 ? 4.008 -9.167 -11.383 1.00 89.38 110 MET A O 1
ATOM 880 N N . SER A 1 111 ? 4.044 -8.535 -9.234 1.00 88.88 111 SER A N 1
ATOM 881 C CA . SER A 1 111 ? 5.462 -8.184 -9.247 1.00 88.88 111 SER A CA 1
ATOM 882 C C . SER A 1 111 ? 6.378 -9.413 -9.303 1.00 88.88 111 SER A C 1
ATOM 884 O O . SER A 1 111 ? 7.387 -9.387 -10.006 1.00 88.88 111 SER A O 1
ATOM 886 N N . ALA A 1 112 ? 6.015 -10.520 -8.650 1.00 89.81 112 ALA A N 1
ATOM 887 C CA . ALA A 1 112 ? 6.739 -11.787 -8.752 1.00 89.81 112 ALA A CA 1
ATOM 888 C C . ALA A 1 112 ? 6.615 -12.400 -10.153 1.00 89.81 112 ALA A C 1
ATOM 890 O O . ALA A 1 112 ? 7.596 -12.903 -10.694 1.00 89.81 112 ALA A O 1
ATOM 891 N N . LEU A 1 113 ? 5.435 -12.308 -10.775 1.00 88.56 113 LEU A N 1
ATOM 892 C CA . LEU A 1 113 ? 5.234 -12.726 -12.162 1.00 88.56 113 LEU A CA 1
ATOM 893 C C . LEU A 1 113 ? 6.074 -11.872 -13.120 1.00 88.56 113 LEU A C 1
ATOM 895 O O . LEU A 1 113 ? 6.637 -12.393 -14.078 1.00 88.56 113 LEU A O 1
ATOM 899 N N . CYS A 1 114 ? 6.226 -10.580 -12.820 1.00 85.00 114 CYS A N 1
ATOM 900 C CA . CYS A 1 114 ? 7.080 -9.673 -13.581 1.00 85.00 114 CYS A CA 1
ATOM 901 C C . CYS A 1 114 ? 8.551 -10.074 -13.513 1.00 85.00 114 CYS A C 1
ATOM 903 O O . CYS A 1 114 ? 9.235 -10.096 -14.534 1.00 85.00 114 CYS A O 1
ATOM 905 N N . TRP A 1 115 ? 9.007 -10.470 -12.328 1.00 87.12 115 TRP A N 1
ATOM 906 C CA . TRP A 1 115 ? 10.344 -11.011 -12.141 1.00 87.12 115 TRP A CA 1
ATOM 907 C C . TRP A 1 115 ? 10.544 -12.365 -12.841 1.00 87.12 115 TRP A C 1
ATOM 909 O O . TRP A 1 115 ? 11.583 -12.573 -13.456 1.00 87.12 115 TRP A O 1
ATOM 919 N N . ALA A 1 116 ? 9.558 -13.265 -12.792 1.00 86.31 116 ALA A N 1
ATOM 920 C CA . ALA A 1 116 ? 9.678 -14.613 -13.352 1.00 86.31 116 ALA A CA 1
ATOM 921 C C . ALA A 1 116 ? 9.629 -14.653 -14.889 1.00 86.31 116 ALA A C 1
ATOM 923 O O . ALA A 1 116 ? 10.363 -15.416 -15.510 1.00 86.31 116 ALA A O 1
ATOM 924 N N . VAL A 1 117 ? 8.743 -13.864 -15.503 1.00 84.44 117 VAL A N 1
ATOM 925 C CA . VAL A 1 117 ? 8.582 -13.817 -16.967 1.00 84.44 117 VAL A CA 1
ATOM 926 C C . VAL A 1 117 ? 9.640 -12.913 -17.605 1.00 84.44 117 VAL A C 1
ATOM 928 O O . VAL A 1 117 ? 10.014 -13.118 -18.755 1.00 84.44 117 VAL A O 1
ATOM 931 N N . ASP A 1 118 ? 10.086 -11.894 -16.867 1.00 76.44 118 ASP A N 1
ATOM 932 C CA . ASP A 1 118 ? 11.075 -10.890 -17.270 1.00 76.44 118 ASP A CA 1
ATOM 933 C C . ASP A 1 118 ? 10.758 -10.160 -18.597 1.00 76.44 118 ASP A C 1
ATOM 935 O O . ASP A 1 118 ? 11.611 -9.515 -19.202 1.00 76.44 118 ASP A O 1
ATOM 939 N N . ASN A 1 119 ? 9.491 -10.183 -19.027 1.00 82.06 119 ASN A N 1
ATOM 940 C CA . ASN A 1 119 ? 9.027 -9.538 -20.253 1.00 82.06 119 ASN A CA 1
ATOM 941 C C . ASN A 1 119 ? 8.938 -8.012 -20.093 1.00 82.06 119 ASN A C 1
ATOM 943 O O . ASN A 1 119 ? 8.290 -7.494 -19.181 1.00 82.06 119 ASN A O 1
ATOM 947 N N . GLN A 1 120 ? 9.540 -7.289 -21.035 1.00 75.25 120 GLN A N 1
ATOM 948 C CA . GLN A 1 120 ? 9.637 -5.833 -21.016 1.00 75.25 120 GLN A CA 1
ATOM 949 C C . GLN A 1 120 ? 8.289 -5.104 -21.100 1.00 75.25 120 GLN A C 1
ATOM 951 O O . GLN A 1 120 ? 8.080 -4.134 -20.376 1.00 75.25 120 GLN A O 1
ATOM 956 N N . ILE A 1 121 ? 7.344 -5.588 -21.911 1.00 78.19 121 ILE A N 1
ATOM 957 C CA . ILE A 1 121 ? 5.999 -4.998 -22.022 1.00 78.19 121 ILE A CA 1
ATOM 958 C C . ILE A 1 121 ? 5.272 -5.112 -20.680 1.00 78.19 121 ILE A C 1
ATOM 960 O O . ILE A 1 121 ? 4.637 -4.163 -20.221 1.00 78.19 121 ILE A O 1
ATOM 964 N N . PHE A 1 122 ? 5.407 -6.262 -20.018 1.00 81.44 122 PHE A N 1
ATOM 965 C CA . PHE A 1 122 ? 4.779 -6.490 -18.723 1.00 81.44 122 PHE A CA 1
ATOM 966 C C . PHE A 1 122 ? 5.412 -5.639 -17.612 1.00 81.44 122 PHE A C 1
ATOM 968 O O . PHE A 1 122 ? 4.684 -5.083 -16.790 1.00 81.44 122 PHE A O 1
ATOM 975 N N . LYS A 1 123 ? 6.742 -5.455 -17.631 1.00 82.19 123 LYS A N 1
ATOM 976 C CA . LYS A 1 123 ? 7.447 -4.514 -16.743 1.00 82.19 123 LYS A CA 1
ATOM 977 C C . LYS A 1 123 ? 6.911 -3.097 -16.901 1.00 82.19 123 LYS A C 1
ATOM 979 O O . LYS A 1 123 ? 6.524 -2.489 -15.908 1.00 82.19 123 LYS A O 1
ATOM 984 N N . VAL A 1 124 ? 6.844 -2.591 -18.134 1.00 78.44 124 VAL A N 1
ATOM 985 C CA . VAL A 1 124 ? 6.350 -1.234 -18.415 1.00 78.44 124 VAL A CA 1
ATOM 986 C C . VAL A 1 124 ? 4.904 -1.083 -17.951 1.00 78.44 124 VAL A C 1
ATOM 988 O O . VAL 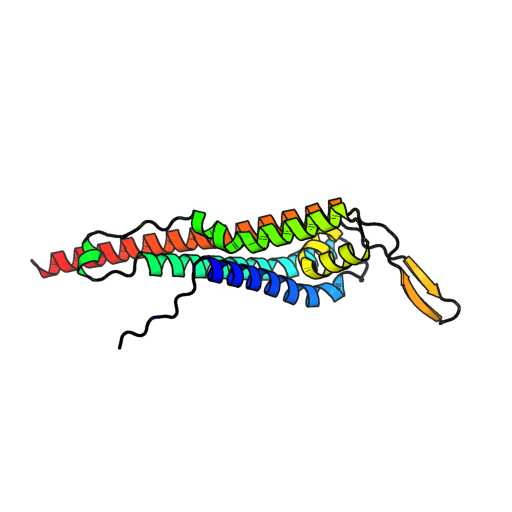A 1 124 ? 4.597 -0.138 -17.233 1.00 78.44 124 VAL A O 1
ATOM 991 N N . PHE A 1 125 ? 4.029 -2.039 -18.273 1.00 82.94 125 PHE A N 1
ATOM 992 C CA . PHE A 1 125 ? 2.637 -2.004 -17.827 1.00 82.94 125 PHE A CA 1
ATOM 993 C C . PHE A 1 125 ? 2.518 -1.961 -16.297 1.00 82.94 125 PHE A C 1
ATOM 995 O O . PHE A 1 125 ? 1.779 -1.143 -15.750 1.00 82.94 125 PHE A O 1
ATOM 1002 N N . LEU A 1 126 ? 3.275 -2.807 -15.594 1.00 85.69 126 LEU A N 1
ATOM 1003 C CA . LEU A 1 126 ? 3.256 -2.844 -14.135 1.00 85.69 126 LEU A CA 1
ATOM 1004 C C . LEU A 1 126 ? 3.782 -1.537 -13.528 1.00 85.69 126 LEU A C 1
ATOM 1006 O O . LEU A 1 126 ? 3.195 -1.027 -12.578 1.00 85.69 126 LEU A O 1
ATOM 1010 N N . LEU A 1 127 ? 4.851 -0.971 -14.088 1.00 85.12 127 LEU A N 1
ATOM 1011 C CA . LEU A 1 127 ? 5.417 0.301 -13.640 1.00 85.12 127 LEU A CA 1
ATOM 1012 C C . LEU A 1 127 ? 4.481 1.483 -13.903 1.00 85.12 127 LEU A C 1
ATOM 1014 O O . LEU A 1 127 ? 4.416 2.381 -13.073 1.00 85.12 127 LEU A O 1
ATOM 1018 N N . VAL A 1 128 ? 3.704 1.451 -14.989 1.00 83.69 128 VAL A N 1
ATOM 1019 C CA . VAL A 1 128 ? 2.645 2.437 -15.242 1.00 83.69 128 VAL A CA 1
ATOM 1020 C C . VAL A 1 128 ? 1.533 2.314 -14.204 1.00 83.69 128 VAL A C 1
ATOM 1022 O O . VAL A 1 128 ? 1.094 3.325 -13.681 1.00 83.69 128 VAL A O 1
ATOM 1025 N N . VAL A 1 129 ? 1.089 1.105 -13.846 1.00 86.44 129 VAL A N 1
ATOM 1026 C CA . VAL A 1 129 ? 0.067 0.924 -12.792 1.00 86.44 129 VAL A CA 1
ATOM 1027 C C . VAL A 1 129 ? 0.584 1.355 -11.419 1.00 86.44 129 VAL A C 1
ATOM 1029 O O . VAL A 1 129 ? -0.181 1.859 -10.599 1.00 86.44 129 VAL A O 1
ATOM 1032 N N . PHE A 1 130 ? 1.876 1.156 -11.163 1.00 87.75 130 PHE A N 1
ATOM 1033 C CA . PHE A 1 130 ? 2.540 1.531 -9.920 1.00 87.75 130 PHE A CA 1
ATOM 1034 C C . PHE A 1 130 ? 3.392 2.794 -10.073 1.00 87.75 130 PHE A C 1
ATOM 1036 O O . PHE A 1 130 ? 4.438 2.918 -9.436 1.00 87.75 130 PHE A O 1
ATOM 1043 N N . MET A 1 131 ? 2.931 3.757 -10.874 1.00 85.94 131 MET A N 1
ATOM 1044 C CA . MET A 1 131 ? 3.702 4.944 -11.252 1.00 85.94 131 MET A CA 1
ATOM 1045 C C . MET A 1 131 ? 4.342 5.698 -10.081 1.00 85.94 131 MET A C 1
ATOM 1047 O O . MET A 1 131 ? 5.526 6.024 -10.160 1.00 85.94 131 MET A O 1
ATOM 1051 N N . PRO A 1 132 ? 3.627 5.968 -8.971 1.00 84.75 132 PRO A N 1
ATOM 1052 C CA . PRO A 1 132 ? 4.208 6.698 -7.847 1.00 84.75 132 PRO A CA 1
ATOM 1053 C C . PRO A 1 132 ? 5.390 5.940 -7.233 1.00 84.75 132 PRO A C 1
ATOM 1055 O O . PRO A 1 132 ? 6.408 6.538 -6.895 1.00 84.75 132 PRO A O 1
ATOM 1058 N N . ALA A 1 133 ? 5.291 4.608 -7.158 1.00 88.12 133 ALA A N 1
ATOM 1059 C CA . ALA A 1 133 ? 6.393 3.752 -6.731 1.00 88.12 133 ALA A CA 1
ATOM 1060 C C . ALA A 1 133 ? 7.525 3.751 -7.765 1.00 88.12 133 ALA A C 1
ATOM 1062 O O . ALA A 1 133 ? 8.698 3.795 -7.409 1.00 88.12 133 ALA A O 1
ATOM 1063 N N . ALA A 1 134 ? 7.166 3.733 -9.045 1.00 87.00 134 ALA A N 1
ATOM 1064 C CA . ALA A 1 134 ? 8.092 3.673 -10.157 1.00 87.00 134 ALA A CA 1
ATOM 1065 C C . ALA A 1 134 ? 8.981 4.925 -10.257 1.00 87.00 134 ALA A C 1
ATOM 1067 O O . ALA A 1 134 ? 10.189 4.795 -10.432 1.00 87.00 134 ALA A O 1
ATOM 1068 N N . ILE A 1 135 ? 8.409 6.119 -10.063 1.00 86.00 135 ILE A N 1
ATOM 1069 C CA . ILE A 1 135 ? 9.143 7.396 -10.030 1.00 86.00 135 ILE A CA 1
ATOM 1070 C C . ILE A 1 135 ? 10.106 7.436 -8.834 1.00 86.00 135 ILE A C 1
ATOM 1072 O O . ILE A 1 135 ? 11.252 7.854 -8.972 1.00 86.00 135 ILE A O 1
ATOM 1076 N N . LEU A 1 136 ? 9.689 6.940 -7.662 1.00 86.88 136 LEU A N 1
ATOM 1077 C CA . LEU A 1 136 ? 10.587 6.810 -6.506 1.00 86.88 136 LEU A CA 1
ATOM 1078 C C . LEU A 1 136 ? 11.718 5.801 -6.765 1.00 86.88 136 LEU A C 1
ATOM 1080 O O . LEU A 1 136 ? 12.861 6.025 -6.365 1.00 86.88 136 LEU A O 1
ATOM 1084 N N . GLY A 1 137 ? 11.417 4.697 -7.449 1.00 86.06 137 GLY A N 1
ATOM 1085 C CA . GLY A 1 137 ? 12.416 3.721 -7.880 1.00 86.06 137 GLY A CA 1
ATOM 1086 C C . GLY A 1 137 ? 13.411 4.301 -8.888 1.00 86.06 137 GLY A C 1
ATOM 1087 O O . GLY A 1 137 ? 14.593 3.974 -8.831 1.00 86.06 137 GLY A O 1
ATOM 1088 N N . GLN A 1 138 ? 12.961 5.199 -9.765 1.00 84.31 138 GLN A N 1
ATOM 1089 C CA . GLN A 1 138 ? 13.815 5.911 -10.715 1.00 84.31 138 GLN A CA 1
ATOM 1090 C C . GLN A 1 138 ? 14.733 6.911 -10.010 1.00 84.31 138 GLN A C 1
ATOM 1092 O O . GLN A 1 138 ? 15.950 6.846 -10.166 1.00 84.31 138 GLN A O 1
ATOM 1097 N N . ALA A 1 139 ? 14.176 7.740 -9.125 1.00 83.38 139 ALA A N 1
ATOM 1098 C CA . ALA A 1 139 ? 14.937 8.714 -8.348 1.00 83.38 139 ALA A CA 1
ATOM 1099 C C . ALA A 1 139 ? 16.020 8.075 -7.452 1.00 83.38 139 ALA A C 1
ATOM 1101 O O . ALA A 1 139 ? 17.017 8.710 -7.114 1.00 83.38 139 ALA A O 1
ATOM 1102 N N . THR A 1 140 ? 15.825 6.813 -7.057 1.00 82.75 140 THR A N 1
ATOM 1103 C CA . THR A 1 140 ? 16.781 6.028 -6.255 1.00 82.75 140 THR A CA 1
ATOM 1104 C C . THR A 1 140 ? 17.769 5.220 -7.102 1.00 82.75 140 THR A C 1
ATOM 1106 O O . THR A 1 140 ? 18.653 4.571 -6.547 1.00 82.75 140 THR A O 1
ATOM 1109 N N . GLY A 1 141 ? 17.637 5.245 -8.432 1.00 79.25 141 GLY A N 1
ATOM 1110 C CA . GLY A 1 141 ? 18.465 4.480 -9.366 1.00 79.25 141 GLY A CA 1
ATOM 1111 C C . GLY A 1 141 ? 18.158 2.979 -9.412 1.00 79.25 141 GLY A C 1
ATOM 1112 O O . GLY A 1 141 ? 18.874 2.230 -10.072 1.00 79.25 141 GLY A O 1
ATOM 1113 N N . LEU A 1 142 ? 17.108 2.514 -8.724 1.00 83.06 142 LEU A N 1
ATOM 1114 C CA . LEU A 1 142 ? 16.673 1.113 -8.760 1.00 83.06 142 LEU A CA 1
ATOM 1115 C C . LEU A 1 142 ? 15.977 0.773 -10.082 1.00 83.06 142 LEU A C 1
ATOM 1117 O O . LEU A 1 142 ? 16.105 -0.345 -10.584 1.00 83.06 142 LEU A O 1
ATOM 1121 N N . ILE A 1 143 ? 15.239 1.727 -10.646 1.00 81.62 143 ILE A N 1
ATOM 1122 C CA . ILE A 1 143 ? 14.586 1.604 -11.948 1.00 81.62 143 ILE A CA 1
ATOM 1123 C C . ILE A 1 143 ? 15.301 2.527 -12.921 1.00 81.62 143 ILE A C 1
ATOM 1125 O O . ILE A 1 143 ? 15.507 3.701 -12.637 1.00 81.62 143 ILE A O 1
ATOM 1129 N N . VAL A 1 144 ? 15.646 1.997 -14.087 1.00 72.19 144 VAL A N 1
ATOM 1130 C CA . VAL A 1 144 ? 16.213 2.783 -15.177 1.00 72.19 144 VAL A CA 1
ATOM 1131 C C . VAL A 1 144 ? 15.275 2.635 -16.356 1.00 72.19 144 VAL A C 1
ATOM 1133 O O . VAL A 1 144 ? 15.185 1.560 -16.953 1.00 72.19 144 VAL A O 1
ATOM 1136 N N . TYR A 1 145 ? 14.548 3.701 -16.685 1.00 64.75 145 TYR A N 1
ATOM 1137 C CA . TYR A 1 145 ? 13.843 3.729 -17.957 1.00 64.75 145 TYR A CA 1
ATOM 1138 C C . TYR A 1 145 ? 14.875 3.909 -19.039 1.00 64.75 145 TYR A C 1
ATOM 1140 O O . TYR A 1 145 ? 15.587 4.915 -19.043 1.00 64.75 145 TYR A O 1
ATOM 1148 N N . PRO A 1 146 ? 14.990 2.955 -19.953 1.00 55.34 146 PRO A N 1
ATOM 1149 C CA . PRO A 1 146 ? 15.860 3.195 -21.060 1.00 55.34 146 PRO A CA 1
ATOM 1150 C C . PRO A 1 146 ? 15.223 4.163 -22.027 1.00 55.34 146 PRO A C 1
ATOM 1152 O O . PRO A 1 146 ? 14.066 4.030 -22.424 1.00 55.34 146 PRO A O 1
ATOM 1155 N N . GLN A 1 147 ? 16.016 5.144 -22.396 1.00 56.03 147 GLN A N 1
ATOM 1156 C CA . GLN A 1 147 ? 15.688 6.063 -23.454 1.00 56.03 147 GLN A CA 1
ATOM 1157 C C . GLN A 1 147 ? 16.849 5.987 -24.430 1.00 56.03 147 GLN A C 1
ATOM 1159 O O . GLN A 1 147 ? 17.903 6.562 -24.179 1.00 56.03 147 GLN A O 1
ATOM 1164 N N . GLU A 1 148 ? 16.679 5.253 -25.523 1.00 49.78 148 GLU A N 1
ATOM 1165 C CA . GLU A 1 148 ? 17.427 5.561 -26.732 1.00 49.78 148 GLU A CA 1
ATOM 1166 C C . GLU A 1 148 ? 16.557 6.482 -27.573 1.00 49.78 148 GLU A C 1
ATOM 1168 O O . GLU A 1 148 ? 15.489 6.099 -28.046 1.00 49.78 148 GLU A O 1
ATOM 1173 N N . VAL A 1 149 ? 16.981 7.734 -27.723 1.00 54.59 149 VAL A N 1
ATOM 1174 C CA . VAL A 1 149 ? 16.392 8.614 -28.729 1.00 54.59 149 VAL A CA 1
ATOM 1175 C C . VAL A 1 149 ? 16.987 8.179 -30.060 1.00 54.59 149 VAL A C 1
ATOM 1177 O O . VAL A 1 149 ? 18.140 8.489 -30.360 1.00 54.59 149 VAL A O 1
ATOM 1180 N N . VAL A 1 150 ? 16.223 7.418 -30.839 1.00 55.12 150 VAL A N 1
ATOM 1181 C CA . VAL A 1 150 ? 16.625 7.053 -32.193 1.00 55.12 150 VAL A CA 1
ATOM 1182 C C . VAL A 1 150 ? 16.077 8.124 -33.127 1.00 55.12 150 VAL A C 1
ATOM 1184 O O . VAL A 1 150 ? 14.879 8.408 -33.157 1.00 55.12 150 VAL A O 1
ATOM 1187 N N . TYR A 1 151 ? 16.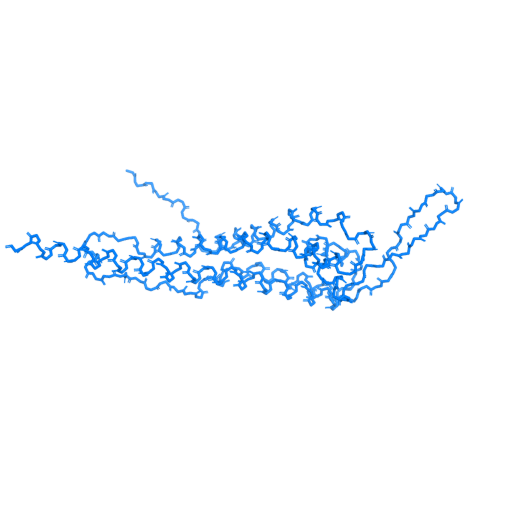979 8.775 -33.856 1.00 52.06 151 TYR A N 1
ATOM 1188 C CA . TYR A 1 151 ? 16.610 9.788 -34.836 1.00 52.06 151 TYR A CA 1
ATOM 1189 C C . TYR A 1 151 ? 16.349 9.100 -36.177 1.00 52.06 151 TYR A C 1
ATOM 1191 O O . TYR A 1 151 ? 17.302 8.650 -36.825 1.00 52.06 151 TYR A O 1
ATOM 1199 N N . ASP A 1 152 ? 15.085 9.011 -36.607 1.00 56.09 152 ASP A N 1
ATOM 1200 C CA . ASP A 1 152 ? 14.804 8.513 -37.954 1.00 56.09 152 ASP A CA 1
ATOM 1201 C C . ASP A 1 152 ? 15.158 9.597 -38.971 1.00 56.09 152 ASP A C 1
ATOM 1203 O O . ASP A 1 152 ? 14.460 10.606 -39.105 1.00 56.09 152 ASP A O 1
ATOM 1207 N N . LYS A 1 153 ? 16.228 9.387 -39.741 1.00 54.38 153 LYS A N 1
ATOM 1208 C CA . LYS A 1 153 ? 16.562 10.286 -40.856 1.00 54.38 153 LYS A CA 1
ATOM 1209 C C . LYS A 1 153 ? 15.520 10.237 -41.983 1.00 54.38 153 LYS A C 1
ATOM 1211 O O . LYS A 1 153 ? 15.566 11.099 -42.853 1.00 54.38 153 LYS A O 1
ATOM 1216 N N . GLY A 1 154 ? 14.610 9.254 -41.989 1.00 58.81 154 GLY A N 1
ATOM 1217 C CA . GLY A 1 154 ? 13.536 9.136 -42.980 1.00 58.81 154 GLY A CA 1
ATOM 1218 C C . GLY A 1 154 ? 12.238 9.878 -42.634 1.00 58.81 154 GLY A C 1
ATOM 1219 O O . GLY A 1 154 ? 11.489 10.215 -43.547 1.00 58.81 154 GLY A O 1
ATOM 1220 N N . LEU A 1 155 ? 11.968 10.137 -41.348 1.00 55.94 155 LEU A N 1
ATOM 1221 C CA . LEU A 1 155 ? 10.723 10.764 -40.868 1.00 55.94 155 LEU A CA 1
ATOM 1222 C C . LEU A 1 155 ? 10.930 12.146 -40.222 1.00 55.94 155 LEU A C 1
ATOM 1224 O O . LEU A 1 155 ? 9.942 12.788 -39.884 1.00 55.94 155 LEU A O 1
ATOM 1228 N N . GLU A 1 156 ? 12.178 12.606 -40.045 1.00 56.09 156 GLU A N 1
ATOM 1229 C CA . GLU A 1 156 ? 12.523 13.849 -39.316 1.00 56.09 156 GLU A CA 1
ATOM 1230 C C . GLU A 1 156 ? 11.892 13.937 -37.910 1.00 56.09 156 GLU A C 1
ATOM 1232 O O . GLU A 1 156 ? 11.671 15.018 -37.366 1.00 56.09 156 GLU A O 1
ATOM 1237 N N . THR A 1 157 ? 11.597 12.790 -37.296 1.00 51.00 157 THR A N 1
ATOM 1238 C CA . THR A 1 157 ? 10.979 12.701 -35.969 1.00 51.00 157 THR A CA 1
ATOM 1239 C C . THR A 1 157 ? 11.837 11.871 -35.029 1.00 51.00 157 THR A C 1
ATOM 1241 O O . THR A 1 157 ? 12.270 10.770 -35.373 1.00 51.00 157 THR A O 1
ATOM 1244 N N . GLU A 1 158 ? 12.036 12.385 -33.819 1.00 49.66 158 GLU A N 1
ATOM 1245 C CA . GLU A 1 158 ? 12.634 11.651 -32.707 1.00 49.66 158 GLU A CA 1
ATOM 1246 C C . GLU A 1 158 ? 11.626 10.637 -32.161 1.00 49.66 158 GLU A C 1
ATOM 1248 O O . GLU A 1 158 ? 10.504 11.001 -31.800 1.00 49.66 158 GLU A O 1
ATOM 1253 N N . TYR A 1 159 ? 12.021 9.367 -32.081 1.00 50.41 159 TYR A N 1
ATOM 1254 C CA . TYR A 1 159 ? 11.251 8.347 -31.379 1.00 50.41 159 TYR A CA 1
ATOM 1255 C C . TYR A 1 159 ? 12.116 7.708 -30.294 1.00 50.41 159 TYR A C 1
ATOM 1257 O O . TYR A 1 159 ? 13.288 7.392 -30.490 1.00 50.41 159 TYR A O 1
ATOM 1265 N N . THR A 1 160 ? 11.536 7.555 -29.109 1.00 49.72 160 THR A N 1
ATOM 1266 C CA . THR A 1 160 ? 12.190 6.914 -27.973 1.00 49.72 160 THR A CA 1
ATOM 1267 C C . THR A 1 160 ? 12.013 5.403 -28.070 1.00 49.72 160 THR A C 1
ATOM 1269 O O . THR A 1 160 ? 10.905 4.879 -27.949 1.00 49.72 160 THR A O 1
ATOM 1272 N N . VAL A 1 161 ? 13.114 4.684 -28.283 1.00 46.62 161 VAL A N 1
ATOM 1273 C CA . VAL A 1 161 ? 13.177 3.227 -28.162 1.00 46.62 161 VAL A CA 1
ATOM 1274 C C . VAL A 1 161 ? 13.610 2.887 -26.737 1.00 46.62 161 VAL A C 1
ATOM 1276 O O . VAL A 1 161 ? 14.577 3.420 -26.193 1.00 46.62 161 VAL A O 1
ATOM 1279 N N . ILE A 1 162 ? 12.841 2.020 -26.089 1.00 51.22 162 ILE A N 1
ATOM 1280 C CA . ILE A 1 162 ? 13.069 1.584 -24.712 1.00 51.22 162 ILE A CA 1
ATOM 1281 C C . ILE A 1 162 ? 14.048 0.391 -24.783 1.00 51.22 162 ILE A C 1
ATOM 1283 O O . ILE A 1 162 ? 13.586 -0.727 -24.963 1.00 51.22 162 ILE A O 1
ATOM 1287 N N . GLU A 1 163 ? 15.375 0.582 -24.705 1.00 49.56 163 GLU A N 1
ATOM 1288 C CA . GLU A 1 163 ? 16.364 -0.524 -24.874 1.00 49.56 163 GLU A CA 1
ATOM 1289 C C . GLU A 1 163 ? 17.069 -1.057 -23.602 1.00 49.56 163 GLU A C 1
ATOM 1291 O O . GLU A 1 163 ? 17.181 -2.261 -23.405 1.00 49.56 163 GLU A O 1
ATOM 1296 N N . GLY A 1 164 ? 17.537 -0.224 -22.683 1.00 51.88 164 GLY A N 1
ATOM 1297 C CA . GLY A 1 164 ? 18.085 -0.634 -21.378 1.00 51.88 164 GLY A CA 1
ATOM 1298 C C . GLY A 1 164 ? 17.111 -1.393 -20.455 1.00 51.88 164 GLY A C 1
ATOM 1299 O O . GLY A 1 164 ? 16.084 -0.928 -19.962 1.00 51.88 164 GLY A O 1
ATOM 1300 N N . THR A 1 165 ? 17.482 -2.622 -20.156 1.00 58.91 165 THR A N 1
ATOM 1301 C CA . THR A 1 165 ? 16.664 -3.560 -19.401 1.00 58.91 165 THR A CA 1
ATOM 1302 C C . THR A 1 165 ? 16.688 -3.251 -17.901 1.00 58.91 165 THR A C 1
ATOM 1304 O O . THR A 1 165 ? 17.612 -3.660 -17.198 1.00 58.91 165 THR A O 1
ATOM 1307 N N . THR A 1 166 ? 15.652 -2.597 -17.360 1.00 68.50 166 THR A N 1
ATOM 1308 C CA . THR A 1 166 ? 15.393 -2.691 -15.910 1.00 68.50 166 THR A CA 1
ATOM 1309 C C . THR A 1 166 ? 15.191 -4.170 -15.554 1.00 68.50 166 THR A C 1
ATOM 1311 O O . THR A 1 166 ? 14.364 -4.868 -16.157 1.00 68.50 166 THR A O 1
ATOM 1314 N N . SER A 1 167 ? 15.950 -4.660 -14.570 1.00 80.31 167 SER A N 1
ATOM 1315 C CA . SER A 1 167 ? 15.814 -6.029 -14.063 1.00 80.31 167 SER A CA 1
ATOM 1316 C C . SER A 1 167 ? 14.428 -6.237 -13.448 1.00 80.31 167 SER A C 1
ATOM 1318 O O . SER A 1 167 ? 13.978 -5.413 -12.647 1.00 80.31 167 SER A O 1
ATOM 1320 N N . GLY A 1 168 ? 13.757 -7.352 -13.765 1.00 80.19 168 GLY A N 1
ATOM 1321 C CA . GLY A 1 168 ? 12.476 -7.704 -13.143 1.00 80.19 168 GLY A CA 1
ATOM 1322 C C . GLY A 1 168 ? 12.553 -7.782 -11.612 1.00 80.19 168 GLY A C 1
ATOM 1323 O O . GLY A 1 168 ? 11.577 -7.467 -10.933 1.00 80.19 168 GLY A O 1
ATOM 1324 N N . LEU A 1 169 ? 13.733 -8.089 -11.055 1.00 84.56 169 LEU A N 1
ATOM 1325 C CA . LEU A 1 169 ? 13.976 -8.074 -9.610 1.00 84.56 169 LEU A CA 1
ATOM 1326 C C . LEU A 1 169 ? 13.843 -6.663 -9.015 1.00 84.56 169 LEU A C 1
ATOM 1328 O O . LEU A 1 169 ? 13.273 -6.500 -7.938 1.00 84.56 169 LEU A O 1
ATOM 1332 N N . ASN A 1 170 ? 14.323 -5.633 -9.712 1.00 87.50 170 ASN A N 1
ATOM 1333 C CA . ASN A 1 170 ? 14.233 -4.257 -9.224 1.00 87.50 170 ASN A CA 1
ATOM 1334 C C . ASN A 1 170 ? 12.781 -3.770 -9.235 1.00 87.50 170 ASN A C 1
ATOM 1336 O O . ASN A 1 170 ? 12.329 -3.148 -8.273 1.00 87.50 170 ASN A O 1
ATOM 1340 N N . VAL A 1 171 ? 12.028 -4.125 -10.282 1.00 85.62 171 VAL A N 1
ATOM 1341 C CA . VAL A 1 171 ? 10.580 -3.873 -10.346 1.00 85.62 171 VAL A CA 1
ATOM 1342 C C . VAL A 1 171 ? 9.868 -4.574 -9.189 1.00 85.62 171 VAL A C 1
ATOM 1344 O O . VAL A 1 171 ? 9.039 -3.961 -8.515 1.00 85.62 171 VAL A O 1
ATOM 1347 N N . PHE A 1 172 ? 10.229 -5.832 -8.910 1.00 89.12 172 PHE A N 1
ATOM 1348 C CA . PHE A 1 172 ? 9.695 -6.575 -7.774 1.00 89.12 172 PHE A CA 1
ATOM 1349 C C . PHE A 1 172 ? 9.937 -5.855 -6.447 1.00 89.12 172 PHE A C 1
ATOM 1351 O O . PHE A 1 172 ? 8.984 -5.630 -5.702 1.00 89.12 172 PHE A O 1
ATOM 1358 N N . ILE A 1 173 ? 11.182 -5.455 -6.176 1.00 89.56 173 ILE A N 1
ATOM 1359 C CA . ILE A 1 173 ? 11.564 -4.778 -4.932 1.00 89.56 173 ILE A CA 1
ATOM 1360 C C . ILE A 1 173 ? 10.771 -3.481 -4.759 1.00 89.56 173 ILE A C 1
ATOM 1362 O O . ILE A 1 173 ? 10.166 -3.276 -3.707 1.00 89.56 173 ILE A O 1
ATOM 1366 N N . VAL A 1 174 ? 10.727 -2.627 -5.785 1.00 90.88 174 VAL A N 1
ATOM 1367 C CA . VAL A 1 174 ? 10.051 -1.323 -5.705 1.00 90.88 174 VAL A CA 1
ATOM 1368 C C . VAL A 1 174 ? 8.554 -1.488 -5.435 1.00 90.88 174 VAL A C 1
ATOM 1370 O O . VAL A 1 174 ? 8.019 -0.858 -4.519 1.00 90.88 174 VAL A O 1
ATOM 1373 N N . VAL A 1 175 ? 7.879 -2.378 -6.169 1.00 91.62 175 VAL A N 1
ATOM 1374 C CA . VAL A 1 175 ? 6.441 -2.633 -5.985 1.00 91.62 175 VAL A CA 1
ATOM 1375 C C . VAL A 1 175 ? 6.162 -3.274 -4.623 1.00 91.62 175 VAL A C 1
ATOM 1377 O O . VAL A 1 175 ? 5.227 -2.864 -3.934 1.00 91.62 175 VAL A O 1
ATOM 1380 N N . ALA A 1 176 ? 6.978 -4.243 -4.199 1.00 92.19 176 ALA A N 1
ATOM 1381 C CA . ALA A 1 176 ? 6.809 -4.928 -2.921 1.00 92.19 176 ALA A CA 1
ATOM 1382 C C . ALA A 1 176 ? 6.974 -3.968 -1.736 1.00 92.19 176 ALA A C 1
ATOM 1384 O O . ALA A 1 176 ? 6.113 -3.921 -0.857 1.00 92.19 176 ALA A O 1
ATOM 1385 N N . VAL A 1 177 ? 8.043 -3.167 -1.730 1.00 92.94 177 VAL A N 1
ATOM 1386 C CA . VAL A 1 177 ? 8.301 -2.176 -0.676 1.00 92.94 177 VAL A CA 1
ATOM 1387 C C . VAL A 1 177 ? 7.163 -1.164 -0.610 1.00 92.94 177 VAL A C 1
ATOM 1389 O O . VAL A 1 177 ? 6.634 -0.907 0.473 1.00 92.94 177 VAL A O 1
ATOM 1392 N N . PHE A 1 178 ? 6.724 -0.641 -1.756 1.00 92.62 178 PHE A N 1
ATOM 1393 C CA . PHE A 1 178 ? 5.614 0.305 -1.794 1.00 92.62 178 PHE A CA 1
ATOM 1394 C C . PHE A 1 178 ? 4.316 -0.307 -1.253 1.00 92.62 178 PHE A C 1
ATOM 1396 O O . PHE A 1 178 ? 3.638 0.307 -0.426 1.00 92.62 178 PHE A O 1
ATOM 1403 N N . ALA A 1 179 ? 3.972 -1.525 -1.680 1.00 93.19 179 ALA A N 1
ATOM 1404 C CA . ALA A 1 179 ? 2.768 -2.215 -1.227 1.00 93.19 179 ALA A CA 1
ATOM 1405 C C . ALA A 1 179 ? 2.788 -2.468 0.289 1.00 93.19 179 ALA A C 1
ATOM 1407 O O . ALA A 1 179 ? 1.777 -2.261 0.960 1.00 93.19 179 ALA A O 1
ATOM 1408 N N . ILE A 1 180 ? 3.942 -2.847 0.847 1.00 93.88 180 ILE A N 1
ATOM 1409 C CA . ILE A 1 180 ? 4.117 -3.034 2.293 1.00 93.88 180 ILE A CA 1
ATOM 1410 C C . ILE A 1 180 ? 3.897 -1.714 3.041 1.00 93.88 180 ILE A C 1
ATOM 1412 O O . ILE A 1 180 ? 3.129 -1.687 4.004 1.00 93.88 180 ILE A O 1
ATOM 1416 N N . ILE A 1 181 ? 4.515 -0.618 2.588 1.00 93.50 181 ILE A N 1
ATOM 1417 C CA . ILE A 1 181 ? 4.355 0.707 3.209 1.00 93.50 181 ILE A CA 1
ATOM 1418 C C . ILE A 1 181 ? 2.886 1.147 3.162 1.00 93.50 181 ILE A C 1
ATOM 1420 O O . ILE A 1 181 ? 2.337 1.555 4.186 1.00 93.50 181 ILE A O 1
ATOM 1424 N N . ALA A 1 182 ? 2.221 0.999 2.015 1.00 92.44 182 ALA A N 1
ATOM 1425 C CA . ALA A 1 182 ? 0.805 1.323 1.852 1.00 92.44 182 ALA A CA 1
ATOM 1426 C C . ALA A 1 182 ? -0.089 0.560 2.848 1.00 92.44 182 ALA A C 1
ATOM 1428 O O . ALA A 1 182 ? -0.925 1.158 3.533 1.00 92.44 182 ALA A O 1
ATOM 1429 N N . CYS A 1 183 ? 0.128 -0.751 2.985 1.00 92.75 183 CYS A N 1
ATOM 1430 C CA . CYS A 1 183 ? -0.585 -1.586 3.951 1.00 92.75 183 CYS A CA 1
ATOM 1431 C C . CYS A 1 183 ? -0.306 -1.160 5.400 1.00 92.75 183 CYS A C 1
ATOM 1433 O O . CYS A 1 183 ? -1.226 -1.127 6.218 1.00 92.75 183 CYS A O 1
ATOM 1435 N N . MET A 1 184 ? 0.939 -0.804 5.731 1.00 93.31 184 MET A N 1
ATOM 1436 C CA . MET A 1 184 ? 1.293 -0.310 7.064 1.00 93.31 184 MET A CA 1
ATOM 1437 C C . MET A 1 184 ? 0.582 1.004 7.395 1.00 93.31 184 MET A C 1
ATOM 1439 O O . MET A 1 184 ? 0.034 1.132 8.489 1.00 93.31 184 MET A O 1
ATOM 1443 N N . VAL A 1 185 ? 0.532 1.957 6.459 1.00 93.69 185 VAL A N 1
ATOM 1444 C CA . VAL A 1 185 ? -0.163 3.243 6.647 1.00 93.69 185 VAL A CA 1
ATOM 1445 C C . VAL A 1 185 ? -1.648 3.027 6.944 1.00 93.69 185 VAL A C 1
ATOM 1447 O O . VAL A 1 185 ? -2.167 3.578 7.920 1.00 93.69 185 VAL A O 1
ATOM 1450 N N . PHE A 1 186 ? -2.313 2.164 6.170 1.00 92.38 186 PHE A N 1
ATOM 1451 C CA . PHE A 1 186 ? -3.707 1.785 6.412 1.00 92.38 186 PHE A CA 1
ATOM 1452 C C . PHE A 1 186 ? -3.889 1.153 7.8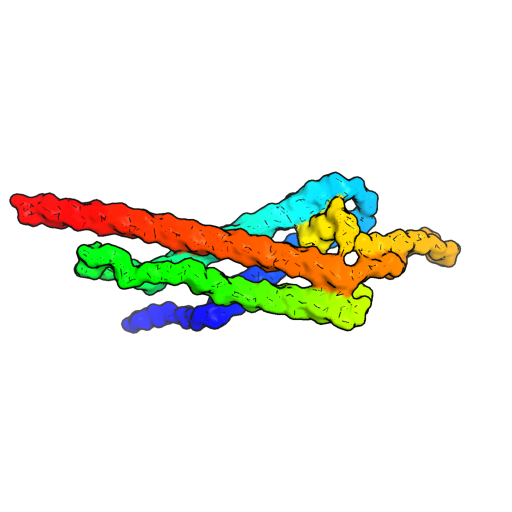02 1.00 92.38 186 PHE A C 1
ATOM 1454 O O . PHE A 1 186 ? -4.763 1.552 8.575 1.00 92.38 186 PHE A O 1
ATOM 1461 N N . MET A 1 187 ? -3.031 0.191 8.156 1.00 91.88 187 MET A N 1
ATOM 1462 C CA . MET A 1 187 ? -3.085 -0.521 9.437 1.00 91.88 187 MET A CA 1
ATOM 1463 C C . MET A 1 187 ? -2.888 0.404 10.638 1.00 91.88 187 MET A C 1
ATOM 1465 O O . MET A 1 187 ? -3.602 0.291 11.637 1.00 91.88 187 MET A O 1
ATOM 1469 N N . ILE A 1 188 ? -1.942 1.340 10.552 1.00 91.44 188 ILE A N 1
ATOM 1470 C CA . ILE A 1 188 ? -1.690 2.328 11.605 1.00 91.44 188 ILE A CA 1
ATOM 1471 C C . ILE A 1 188 ? -2.942 3.176 11.831 1.00 91.44 188 ILE A C 1
ATOM 1473 O O . ILE A 1 188 ? -3.348 3.374 12.980 1.00 91.44 188 ILE A O 1
ATOM 1477 N N . ALA A 1 189 ? -3.584 3.639 10.757 1.00 89.94 189 ALA A N 1
ATOM 1478 C CA . ALA A 1 189 ? -4.807 4.426 10.852 1.00 89.94 189 ALA A CA 1
ATOM 1479 C C . ALA A 1 189 ? -5.966 3.635 11.471 1.00 89.94 189 ALA A C 1
ATOM 1481 O O . ALA A 1 189 ? -6.641 4.130 12.378 1.00 89.94 189 ALA A O 1
ATOM 1482 N N . TYR A 1 190 ? -6.138 2.383 11.040 1.00 87.44 190 TYR A N 1
ATOM 1483 C CA . TYR A 1 190 ? -7.137 1.454 11.561 1.00 87.44 190 TYR A CA 1
ATOM 1484 C C . TYR A 1 190 ? -6.994 1.250 13.074 1.00 87.44 190 TYR A C 1
ATOM 1486 O O . TYR A 1 190 ? -7.933 1.481 13.842 1.00 87.44 190 TYR A O 1
ATOM 1494 N N . ILE A 1 191 ? -5.787 0.896 13.530 1.00 86.69 191 ILE A N 1
ATOM 1495 C CA . ILE A 1 191 ? -5.495 0.667 14.951 1.00 86.69 191 ILE A CA 1
ATOM 1496 C C . ILE A 1 191 ? -5.679 1.957 15.753 1.00 86.69 191 ILE A C 1
ATOM 1498 O O . ILE A 1 191 ? -6.275 1.937 16.835 1.00 86.69 191 ILE A O 1
ATOM 1502 N N . ARG A 1 192 ? -5.184 3.087 15.234 1.00 87.12 192 ARG A N 1
ATOM 1503 C CA . ARG A 1 192 ? -5.310 4.390 15.893 1.00 87.12 192 ARG A CA 1
ATOM 1504 C C . ARG A 1 192 ? -6.773 4.759 16.096 1.00 87.12 192 ARG A C 1
ATOM 1506 O O . ARG A 1 192 ? -7.134 5.181 17.195 1.00 87.12 192 ARG A O 1
ATOM 1513 N N . LYS A 1 193 ? -7.618 4.578 15.077 1.00 84.69 193 LYS A N 1
ATOM 1514 C CA . LYS A 1 193 ? -9.036 4.920 15.185 1.00 84.69 193 LYS A CA 1
ATOM 1515 C C . LYS A 1 193 ? -9.768 4.019 16.171 1.00 84.69 193 LYS A C 1
ATOM 1517 O O . LYS A 1 193 ? -10.523 4.528 16.991 1.00 84.69 193 LYS A O 1
ATOM 1522 N N . ILE A 1 194 ? -9.481 2.718 16.170 1.00 82.31 194 ILE A N 1
ATOM 1523 C CA . ILE A 1 194 ? -10.027 1.776 17.157 1.00 82.31 194 ILE A CA 1
ATOM 1524 C C . ILE A 1 194 ? -9.691 2.200 18.591 1.00 82.31 194 ILE A C 1
ATOM 1526 O O . ILE A 1 194 ? -10.574 2.195 19.450 1.00 82.31 194 ILE A O 1
ATOM 1530 N N . ARG A 1 195 ? -8.432 2.577 18.856 1.00 81.56 195 ARG A N 1
ATOM 1531 C CA . ARG A 1 195 ? -8.006 3.052 20.183 1.00 81.56 195 ARG A CA 1
ATOM 1532 C C . ARG A 1 195 ? -8.741 4.330 20.572 1.00 81.56 195 ARG A C 1
ATOM 1534 O O . ARG A 1 195 ? -9.366 4.364 21.624 1.00 81.56 195 ARG A O 1
ATOM 1541 N N . GLN A 1 196 ? -8.760 5.320 19.679 1.00 80.38 196 GLN A N 1
ATOM 1542 C CA . GLN A 1 196 ? -9.456 6.583 19.915 1.00 80.38 196 GLN A CA 1
ATOM 1543 C C . GLN A 1 196 ? -10.945 6.363 20.224 1.00 80.38 196 GLN A C 1
ATOM 1545 O O . GLN A 1 196 ? -11.458 6.906 21.197 1.00 80.38 196 GLN A O 1
ATOM 1550 N N . SER A 1 197 ? -11.636 5.531 19.439 1.00 77.62 197 SER A N 1
ATOM 1551 C CA . SER A 1 197 ? -13.051 5.220 19.659 1.00 77.62 197 SER A CA 1
ATOM 1552 C C . SER A 1 197 ? -13.299 4.501 20.987 1.00 77.62 197 SER A C 1
ATOM 1554 O O . SER A 1 197 ? -14.289 4.795 21.654 1.00 77.62 197 SER A O 1
ATOM 1556 N N . LYS A 1 198 ? -12.396 3.606 21.405 1.00 75.38 198 LYS A N 1
ATOM 1557 C CA . LYS A 1 198 ? -12.462 2.943 22.714 1.00 75.38 198 LYS A CA 1
ATOM 1558 C C . LYS A 1 198 ? -12.328 3.943 23.863 1.00 75.38 198 LYS A C 1
ATOM 1560 O O . LYS A 1 198 ? -13.117 3.882 24.803 1.00 75.38 198 LYS A O 1
ATOM 1565 N N . ASP A 1 199 ? -11.365 4.857 23.784 1.00 76.06 199 ASP A N 1
ATOM 1566 C CA . ASP A 1 199 ? -11.113 5.840 24.841 1.00 76.06 199 ASP A CA 1
ATOM 1567 C C . ASP A 1 199 ? -12.284 6.821 24.975 1.00 76.06 199 ASP A C 1
ATOM 1569 O O . ASP A 1 199 ? -12.786 7.043 26.079 1.00 76.06 199 ASP A O 1
ATOM 1573 N N . THR A 1 200 ? -12.800 7.329 23.847 1.00 74.06 200 THR A N 1
ATOM 1574 C CA . THR A 1 200 ? -14.000 8.180 23.828 1.00 74.06 200 THR A CA 1
ATOM 1575 C C . THR A 1 200 ? -15.214 7.452 24.401 1.00 74.06 200 THR A C 1
ATOM 1577 O O . THR A 1 200 ? -15.944 8.016 25.212 1.00 74.06 200 THR A O 1
ATOM 1580 N N . PHE A 1 201 ? -15.420 6.187 24.026 1.00 70.75 201 PHE A N 1
ATOM 1581 C CA . PHE A 1 201 ? -16.526 5.388 24.544 1.00 70.75 201 PHE A CA 1
ATOM 1582 C C . PHE A 1 201 ? -16.426 5.178 26.060 1.00 70.75 201 PHE A C 1
ATOM 1584 O O . PHE A 1 201 ? -17.409 5.358 26.773 1.00 70.75 201 PHE A O 1
ATOM 1591 N N . ASN A 1 202 ? -15.243 4.839 26.575 1.00 71.56 202 ASN A N 1
ATOM 1592 C CA . ASN A 1 202 ? -15.034 4.651 28.011 1.00 71.56 202 ASN A CA 1
ATOM 1593 C C . ASN A 1 202 ? -15.268 5.948 28.803 1.00 71.56 202 ASN A C 1
ATOM 1595 O O . ASN A 1 202 ? -15.870 5.910 29.878 1.00 71.56 202 ASN A O 1
ATOM 1599 N N . SER A 1 203 ? -14.833 7.092 28.267 1.00 75.44 203 SER A N 1
ATOM 1600 C CA . SER A 1 203 ? -15.078 8.407 28.870 1.00 75.44 203 SER A CA 1
ATOM 1601 C C . SER A 1 203 ? -16.571 8.740 28.919 1.00 75.44 203 SER A C 1
ATOM 1603 O O . SER A 1 203 ? -17.085 9.023 30.001 1.00 75.44 203 SER A O 1
ATOM 1605 N N . PHE A 1 204 ? -17.280 8.603 27.794 1.00 73.38 204 PHE A N 1
ATOM 1606 C CA . PHE A 1 204 ? -18.729 8.813 27.723 1.00 73.38 204 PHE A CA 1
ATOM 1607 C C . PHE A 1 204 ? -19.489 7.893 28.685 1.00 73.38 204 PHE A C 1
ATOM 1609 O O . PHE A 1 204 ? -20.425 8.311 29.367 1.00 73.38 204 PHE A O 1
ATOM 1616 N N . MET A 1 205 ? -19.058 6.634 28.800 1.00 71.12 205 MET A N 1
ATOM 1617 C CA . MET A 1 205 ? -19.716 5.713 29.713 1.00 71.12 205 MET A CA 1
ATOM 1618 C C . MET A 1 205 ? -19.504 6.051 31.185 1.00 71.12 205 MET A C 1
ATOM 1620 O O . MET A 1 205 ? -20.420 5.890 31.992 1.00 71.12 205 MET A O 1
ATOM 1624 N N . THR A 1 206 ? -18.314 6.538 31.531 1.00 72.00 206 THR A N 1
ATOM 1625 C CA . THR A 1 206 ? -18.007 6.996 32.890 1.00 72.00 206 THR A CA 1
ATOM 1626 C C . THR A 1 206 ? -18.918 8.161 33.280 1.00 72.00 206 THR A C 1
ATOM 1628 O O . THR A 1 206 ? -19.451 8.176 34.390 1.00 72.00 206 THR A O 1
ATOM 1631 N N . GLU A 1 207 ? -19.166 9.083 32.349 1.00 76.12 207 GLU A N 1
ATOM 1632 C CA . GLU A 1 207 ? -20.067 10.221 32.542 1.00 76.12 207 GLU A CA 1
ATOM 1633 C C . GLU A 1 207 ? -21.520 9.782 32.785 1.00 76.12 207 GLU A C 1
ATOM 1635 O O . GLU A 1 207 ? -22.129 10.206 33.768 1.00 76.12 207 GLU A O 1
ATOM 1640 N N . ILE A 1 208 ? -22.062 8.870 31.965 1.00 73.12 208 ILE A N 1
ATOM 1641 C CA . ILE A 1 208 ? -23.425 8.338 32.153 1.00 73.12 208 ILE A CA 1
ATOM 1642 C C . ILE A 1 208 ? -23.583 7.691 33.533 1.00 73.12 208 ILE A C 1
ATOM 1644 O O . ILE A 1 208 ? -24.566 7.944 34.230 1.00 73.12 208 ILE A O 1
ATOM 1648 N N . VAL A 1 209 ? -22.622 6.855 33.940 1.00 69.75 209 VAL A N 1
ATOM 1649 C CA . VAL A 1 209 ? -22.679 6.152 35.230 1.00 69.75 209 VAL A CA 1
ATOM 1650 C C . VAL A 1 209 ? -22.584 7.130 36.401 1.00 69.75 209 VAL A C 1
ATOM 1652 O O . VAL A 1 209 ? -23.271 6.941 37.406 1.00 69.75 209 VAL A O 1
ATOM 1655 N N . MET A 1 210 ? -21.755 8.174 36.298 1.00 71.62 210 MET A N 1
ATOM 1656 C CA . MET A 1 210 ? -21.705 9.220 37.321 1.00 71.62 210 MET A CA 1
ATOM 1657 C C . MET A 1 210 ? -23.037 9.965 37.415 1.00 71.62 210 MET A C 1
ATOM 1659 O O . MET A 1 210 ? -23.560 10.122 38.515 1.00 71.62 210 MET A O 1
ATOM 1663 N N . ASN A 1 211 ? -23.621 10.357 36.283 1.00 76.19 211 ASN A N 1
ATOM 1664 C CA . ASN A 1 211 ? -24.863 11.125 36.260 1.00 76.19 211 ASN A CA 1
ATOM 1665 C C . ASN A 1 211 ? -26.061 10.320 36.816 1.00 76.19 211 ASN A C 1
ATOM 1667 O O . ASN A 1 211 ? -26.850 10.840 37.602 1.00 76.19 211 ASN A O 1
ATOM 1671 N N . ASP A 1 212 ? -26.151 9.018 36.513 1.00 70.00 212 ASP A N 1
ATOM 1672 C CA . ASP A 1 212 ? -27.182 8.119 37.070 1.00 70.00 212 ASP A CA 1
ATOM 1673 C C . ASP A 1 212 ? -27.035 7.932 38.597 1.00 70.00 212 ASP A C 1
ATOM 1675 O O . ASP A 1 212 ? -28.025 7.832 39.323 1.00 70.00 212 ASP A O 1
ATOM 1679 N N . LYS A 1 213 ? -25.801 7.949 39.130 1.00 69.44 213 LYS A N 1
ATOM 1680 C CA . LYS A 1 213 ? -25.564 7.929 40.587 1.00 69.44 213 LYS A CA 1
ATOM 1681 C C . LYS A 1 213 ? -26.024 9.209 41.283 1.00 69.44 213 LYS A C 1
ATOM 1683 O O . LYS A 1 213 ? -26.468 9.129 42.424 1.00 69.44 213 LYS A O 1
ATOM 1688 N N . PHE A 1 214 ? -25.899 10.367 40.634 1.00 66.06 214 PHE A N 1
ATOM 1689 C CA . PHE A 1 214 ? -26.369 11.637 41.193 1.00 66.06 214 PHE A CA 1
ATOM 1690 C C . PHE A 1 214 ? -27.889 11.781 41.124 1.00 66.06 214 PHE A C 1
ATOM 1692 O O . PHE A 1 214 ? -28.465 12.410 42.000 1.00 66.06 214 PHE A O 1
ATOM 1699 N N . ARG A 1 215 ? -28.546 11.172 40.130 1.00 64.44 215 ARG A N 1
ATOM 1700 C CA . ARG A 1 215 ? -30.006 11.250 39.966 1.00 64.44 215 ARG A CA 1
ATOM 1701 C C . ARG A 1 215 ? -30.803 10.362 40.929 1.00 64.44 215 ARG A C 1
ATOM 1703 O O . ARG A 1 215 ? -31.992 10.596 41.104 1.00 64.44 215 ARG A O 1
ATOM 1710 N N . ASN A 1 216 ? -30.169 9.339 41.506 1.00 61.31 216 ASN A N 1
ATOM 1711 C CA . ASN A 1 216 ? -30.785 8.390 42.446 1.00 61.31 216 ASN A CA 1
ATOM 1712 C C . ASN A 1 216 ? -30.388 8.647 43.919 1.00 61.31 216 ASN A C 1
ATOM 1714 O O . ASN A 1 216 ? -30.545 7.759 44.757 1.00 61.31 216 ASN A O 1
ATOM 1718 N N . LYS A 1 217 ? -29.839 9.828 44.221 1.00 53.75 217 LYS A N 1
ATOM 1719 C CA . LYS A 1 217 ? -29.645 10.357 45.578 1.00 53.75 217 LYS A CA 1
ATOM 1720 C C . LYS A 1 217 ? -30.635 11.485 45.821 1.00 53.75 217 LYS A C 1
ATOM 1722 O O . LYS A 1 217 ? -31.056 11.613 46.987 1.00 53.75 217 LYS A O 1
#

Radius of gyration: 24.09 Å; chains: 1; bounding box: 59×31×89 Å

Foldseek 3Di:
DDPPPPDDDLLVLLVVLLVVLLVLLLVLLVVLVVVPVPPDQLVVLQVSLCVSLVVSLVVLLVSLQVVLQVQQCVQAVDDPVCLLVARPDQRDLCSLCSSLVVNLVVLLVLLVVCQVVVDPVSLVVNCSSNVSLNSNCVSVVLDDFDFDQDQDPVPNDTDTDRDDRRHSVSSNVSSNVSSVVSSVSSSVSSVVNNVVSRVVSRVVSVVVVVVVVVVVD